Protein AF-A0A401I5W8-F1 (afdb_monomer_lite)

Structure (mmCIF, N/CA/C/O backbone):
data_AF-A0A401I5W8-F1
#
_entry.id   AF-A0A401I5W8-F1
#
loop_
_atom_site.group_PDB
_atom_site.id
_atom_site.type_symbol
_atom_site.label_atom_id
_atom_site.label_alt_id
_atom_site.label_comp_id
_atom_site.label_asym_id
_atom_site.label_entity_id
_atom_site.label_seq_id
_atom_site.pdbx_PDB_ins_code
_atom_site.Cartn_x
_atom_site.Cartn_y
_atom_site.Cartn_z
_atom_site.occupancy
_atom_site.B_iso_or_equiv
_atom_site.auth_seq_id
_atom_site.auth_comp_id
_atom_site.auth_asym_id
_atom_site.auth_atom_id
_atom_site.pdbx_PDB_model_num
ATOM 1 N N . MET A 1 1 ? 15.893 -6.038 -15.677 1.00 76.12 1 MET A N 1
ATOM 2 C CA . MET A 1 1 ? 15.848 -4.634 -15.224 1.00 76.12 1 MET A CA 1
ATOM 3 C C . MET A 1 1 ? 14.403 -4.174 -15.278 1.00 76.12 1 MET A C 1
ATOM 5 O O . MET A 1 1 ? 13.698 -4.627 -16.177 1.00 76.12 1 MET A O 1
ATOM 9 N N . ILE A 1 2 ? 13.950 -3.363 -14.322 1.00 85.69 2 ILE A N 1
ATOM 10 C CA . ILE A 1 2 ? 12.600 -2.786 -14.378 1.00 85.69 2 ILE A CA 1
ATOM 11 C C . ILE A 1 2 ? 12.597 -1.663 -15.413 1.00 85.69 2 ILE A C 1
ATOM 13 O O . ILE A 1 2 ? 13.481 -0.815 -15.406 1.00 85.69 2 ILE A O 1
ATOM 17 N N . ASP A 1 3 ? 11.595 -1.654 -16.286 1.00 91.38 3 ASP A N 1
ATOM 18 C CA . ASP A 1 3 ? 11.393 -0.581 -17.257 1.00 91.38 3 ASP A CA 1
ATOM 19 C C . ASP A 1 3 ? 10.408 0.455 -16.694 1.00 91.38 3 ASP A C 1
ATOM 21 O O . ASP A 1 3 ? 9.190 0.248 -16.693 1.00 91.38 3 ASP A O 1
ATOM 25 N N . LEU A 1 4 ? 10.946 1.577 -16.205 1.00 93.38 4 LEU A N 1
ATOM 26 C CA . LEU A 1 4 ? 10.156 2.676 -15.643 1.00 93.38 4 LEU A CA 1
ATOM 27 C C . LEU A 1 4 ? 9.236 3.339 -16.674 1.00 93.38 4 LEU A C 1
ATOM 29 O O . LEU A 1 4 ? 8.137 3.758 -16.316 1.00 93.38 4 LEU A O 1
ATOM 33 N N . ASN A 1 5 ? 9.630 3.396 -17.951 1.00 95.38 5 ASN A N 1
ATOM 34 C CA . ASN A 1 5 ? 8.755 3.935 -18.992 1.00 95.38 5 ASN A CA 1
ATOM 35 C C . ASN A 1 5 ? 7.534 3.035 -19.160 1.00 95.38 5 ASN A C 1
ATOM 37 O O . ASN A 1 5 ? 6.407 3.526 -19.228 1.00 95.38 5 ASN A O 1
ATOM 41 N N . LYS A 1 6 ? 7.741 1.714 -19.169 1.00 95.50 6 LYS A N 1
ATOM 42 C CA . LYS A 1 6 ? 6.649 0.739 -19.266 1.00 95.50 6 LYS A CA 1
ATOM 43 C C . LYS A 1 6 ? 5.708 0.808 -18.060 1.00 95.50 6 LYS A C 1
ATOM 45 O O . LYS A 1 6 ? 4.491 0.756 -18.242 1.00 95.50 6 LYS A O 1
ATOM 50 N N . LEU A 1 7 ? 6.250 0.950 -16.847 1.00 96.62 7 LEU A N 1
ATOM 51 C CA . LEU A 1 7 ? 5.442 1.158 -15.640 1.00 96.62 7 LEU A CA 1
ATOM 52 C C . LEU A 1 7 ? 4.645 2.463 -15.709 1.00 96.62 7 LEU A C 1
ATOM 54 O O . LEU A 1 7 ? 3.448 2.458 -15.437 1.00 96.62 7 LEU A O 1
ATOM 58 N N . TYR A 1 8 ? 5.270 3.561 -16.134 1.00 97.12 8 TYR A N 1
ATOM 59 C CA . TYR A 1 8 ? 4.598 4.852 -16.253 1.00 97.12 8 TYR A CA 1
ATOM 60 C C . TYR A 1 8 ? 3.464 4.830 -17.285 1.00 97.12 8 TYR A C 1
ATOM 62 O O . TYR A 1 8 ? 2.375 5.330 -17.011 1.00 97.12 8 TYR A O 1
ATOM 70 N N . GLN A 1 9 ? 3.657 4.178 -18.437 1.00 97.56 9 GLN A N 1
ATOM 71 C CA . GLN A 1 9 ? 2.565 3.994 -19.400 1.00 97.56 9 GLN A CA 1
ATOM 72 C C . GLN A 1 9 ? 1.401 3.208 -18.784 1.00 97.56 9 GLN A C 1
ATOM 74 O O . GLN A 1 9 ? 0.250 3.622 -18.908 1.00 97.56 9 GLN A O 1
ATOM 79 N N . LYS A 1 10 ? 1.682 2.130 -18.037 1.00 97.62 10 LYS A N 1
ATOM 80 C CA . LYS A 1 10 ? 0.627 1.383 -17.336 1.00 97.62 10 LYS A CA 1
ATOM 81 C C . LYS A 1 10 ? -0.084 2.191 -16.261 1.00 97.62 10 LYS A C 1
ATOM 83 O O . LYS A 1 10 ? -1.296 2.060 -16.127 1.00 97.62 10 LYS A O 1
ATOM 88 N N . TYR A 1 11 ? 0.639 3.029 -15.527 1.00 97.06 11 TYR A N 1
ATOM 89 C CA . TYR A 1 11 ? 0.051 3.950 -14.559 1.00 97.06 11 TYR A CA 1
ATOM 90 C C . TYR A 1 11 ? -0.993 4.867 -15.218 1.00 97.06 11 TYR A C 1
ATOM 92 O O . TYR A 1 11 ? -2.119 4.966 -14.730 1.00 97.06 11 TYR A O 1
ATOM 100 N N . LEU A 1 12 ? -0.657 5.457 -16.371 1.00 96.06 12 LEU A N 1
ATOM 101 C CA . LEU A 1 12 ? -1.573 6.309 -17.137 1.00 96.06 12 LEU A CA 1
ATOM 102 C C . LEU A 1 12 ? -2.772 5.524 -17.707 1.00 96.06 12 LEU A C 1
ATOM 104 O O . LEU A 1 12 ? -3.895 6.030 -17.717 1.00 96.06 12 LEU A O 1
ATOM 108 N N . GLU A 1 13 ? -2.553 4.289 -18.169 1.00 97.00 13 GLU A N 1
ATOM 109 C CA . GLU A 1 13 ? -3.597 3.426 -18.742 1.00 97.00 13 GLU A CA 1
ATOM 110 C C . GLU A 1 13 ? -4.602 2.914 -17.700 1.00 97.00 13 GLU A C 1
ATOM 112 O O . GLU A 1 13 ? -5.809 2.912 -17.957 1.00 97.00 13 GLU A O 1
ATOM 117 N N . ASN A 1 14 ? -4.115 2.474 -16.536 1.00 94.56 14 ASN A N 1
ATOM 118 C CA . ASN A 1 14 ? -4.915 1.754 -15.542 1.00 94.56 14 ASN A CA 1
ATOM 119 C C . ASN A 1 14 ? -5.912 2.652 -14.795 1.00 94.56 14 ASN A C 1
ATOM 121 O O . ASN A 1 14 ? -6.814 2.124 -14.149 1.00 94.56 14 ASN A O 1
ATOM 125 N N . LYS A 1 15 ? -5.775 3.987 -14.884 1.00 93.12 15 LYS A N 1
ATOM 126 C CA . LYS A 1 15 ? -6.638 4.968 -14.191 1.00 93.12 15 LYS A CA 1
ATOM 127 C C . LYS A 1 15 ? -6.826 4.627 -12.710 1.00 93.12 15 LYS A C 1
ATOM 129 O O . LYS A 1 15 ? -7.943 4.624 -12.193 1.00 93.12 15 LYS A O 1
ATOM 134 N N . ILE A 1 16 ? -5.718 4.291 -12.058 1.00 95.94 16 ILE A N 1
ATOM 135 C CA . ILE A 1 16 ? -5.684 3.925 -10.643 1.00 95.94 16 ILE A CA 1
ATOM 136 C C . ILE A 1 16 ? -6.203 5.128 -9.833 1.00 95.94 16 ILE A C 1
ATOM 138 O O . ILE A 1 16 ? -5.749 6.247 -10.096 1.00 95.94 16 ILE A O 1
ATOM 142 N N . PRO A 1 17 ? -7.153 4.943 -8.893 1.00 97.38 17 PRO A N 1
ATOM 143 C CA . PRO A 1 17 ? -7.618 6.028 -8.035 1.00 97.38 17 PRO A CA 1
ATOM 144 C C . PRO A 1 17 ? -6.453 6.722 -7.323 1.00 97.38 17 PRO A C 1
ATOM 146 O O . PRO A 1 17 ? -5.496 6.073 -6.906 1.00 97.38 17 PRO A O 1
ATOM 149 N N . ASN A 1 18 ? -6.512 8.048 -7.213 1.00 96.56 18 ASN A N 1
ATOM 150 C CA . ASN A 1 18 ? -5.429 8.840 -6.642 1.00 96.56 18 ASN A CA 1
ATOM 151 C C . ASN A 1 18 ? -5.958 10.150 -6.027 1.00 96.56 18 ASN A C 1
ATOM 153 O O . ASN A 1 18 ? -6.145 11.119 -6.772 1.00 96.56 18 ASN A O 1
ATOM 157 N N . PRO A 1 19 ? -6.173 10.214 -4.701 1.00 97.12 19 PRO A N 1
ATOM 158 C CA . PRO A 1 19 ? -6.144 9.103 -3.738 1.00 97.12 19 PRO A CA 1
ATOM 159 C C . PRO A 1 19 ? -7.346 8.152 -3.888 1.00 97.12 19 PRO A C 1
ATOM 161 O O . PRO A 1 19 ? -8.294 8.431 -4.625 1.00 97.12 19 PRO A O 1
ATOM 164 N N . PHE A 1 20 ? -7.317 7.028 -3.171 1.00 98.56 20 PHE A N 1
ATOM 165 C CA . PHE A 1 20 ? -8.470 6.132 -3.043 1.00 98.56 20 PHE A CA 1
ATOM 166 C C . PHE A 1 20 ? -9.476 6.708 -2.039 1.00 98.56 20 PHE A C 1
ATOM 168 O O . PHE A 1 20 ? -9.092 7.193 -0.973 1.00 98.56 20 PHE A O 1
ATOM 175 N N . THR A 1 21 ? -10.774 6.603 -2.332 1.00 98.62 21 THR A N 1
ATOM 176 C CA . THR A 1 21 ? -11.816 6.900 -1.334 1.00 98.62 21 THR A CA 1
ATOM 177 C C . THR A 1 21 ? -11.914 5.777 -0.300 1.00 98.62 21 THR A C 1
ATOM 179 O O . THR A 1 21 ? -11.528 4.635 -0.557 1.00 98.62 21 THR A O 1
ATOM 182 N N . LEU A 1 22 ? -12.518 6.049 0.860 1.00 98.50 22 LEU A N 1
ATOM 183 C CA . LEU A 1 22 ? -12.810 5.015 1.863 1.00 98.50 22 LEU A CA 1
ATOM 184 C C . LEU A 1 22 ? -13.643 3.858 1.285 1.00 98.50 22 LEU A C 1
ATOM 186 O O . LEU A 1 22 ? -13.463 2.708 1.689 1.00 98.50 22 LEU A O 1
ATOM 190 N N . GLN A 1 23 ? -14.530 4.147 0.326 1.00 98.25 23 GLN A N 1
ATOM 191 C CA . GLN A 1 23 ? -15.322 3.131 -0.361 1.00 98.25 23 GLN A CA 1
ATOM 192 C C . GLN A 1 23 ? -14.460 2.271 -1.295 1.00 98.25 23 GLN A C 1
ATOM 194 O O . GLN A 1 23 ? -14.640 1.051 -1.319 1.00 98.25 23 GLN A O 1
ATOM 199 N N . ASP A 1 24 ? -13.511 2.874 -2.017 1.00 98.50 24 ASP A N 1
ATOM 200 C CA . ASP A 1 24 ? -12.562 2.136 -2.859 1.00 98.50 24 ASP A CA 1
ATOM 201 C C . ASP A 1 24 ? -11.697 1.204 -2.003 1.00 98.50 24 ASP A C 1
ATOM 203 O O . ASP A 1 24 ? -11.559 0.022 -2.322 1.00 98.50 24 ASP A O 1
ATOM 207 N N . ILE A 1 25 ? -11.187 1.703 -0.869 1.00 98.69 25 ILE A N 1
ATOM 208 C CA . ILE A 1 25 ? -10.388 0.917 0.082 1.00 98.69 25 ILE A CA 1
ATOM 209 C C . ILE A 1 25 ? -11.216 -0.241 0.645 1.00 98.69 25 ILE A C 1
ATOM 211 O O . ILE A 1 25 ? -10.764 -1.386 0.635 1.00 98.69 25 ILE A O 1
ATOM 215 N N . GLN A 1 26 ? -12.451 0.017 1.092 1.00 98.38 26 GLN A N 1
ATOM 216 C CA . GLN A 1 26 ? -13.346 -1.035 1.576 1.00 98.38 26 GLN A CA 1
ATOM 217 C C . GLN A 1 26 ? -13.545 -2.122 0.517 1.00 98.38 26 GLN A C 1
ATOM 219 O O . GLN A 1 26 ? -13.409 -3.311 0.810 1.00 98.38 26 GLN A O 1
ATOM 224 N N . HIS A 1 27 ? -13.878 -1.719 -0.710 1.00 98.38 27 HIS A N 1
ATOM 225 C CA . HIS A 1 27 ? -14.125 -2.643 -1.809 1.00 98.38 27 HIS A CA 1
ATOM 226 C C . HIS A 1 27 ? -12.888 -3.493 -2.108 1.00 98.38 27 HIS A C 1
ATOM 228 O O . HIS A 1 27 ? -12.990 -4.717 -2.205 1.00 98.38 27 HIS A O 1
ATOM 234 N N . TYR A 1 28 ? -11.720 -2.856 -2.173 1.00 98.38 28 TYR A N 1
ATOM 235 C CA . TYR A 1 28 ? -10.441 -3.513 -2.401 1.00 98.38 28 TYR A CA 1
ATOM 236 C C . TYR A 1 28 ? -10.114 -4.543 -1.314 1.00 98.38 28 TYR A C 1
ATOM 238 O O . TYR A 1 28 ? -9.883 -5.713 -1.622 1.00 98.38 28 TYR A O 1
ATOM 246 N N . LEU A 1 29 ? -10.151 -4.142 -0.038 1.00 98.50 29 LEU A N 1
ATOM 247 C CA . LEU A 1 29 ? -9.804 -5.010 1.091 1.00 98.50 29 LEU A CA 1
ATOM 248 C C . LEU A 1 29 ? -10.762 -6.205 1.218 1.00 98.50 29 LEU A C 1
ATOM 250 O O . LEU A 1 29 ? -10.326 -7.331 1.469 1.00 98.50 29 LEU A O 1
ATOM 254 N N . VAL A 1 30 ? -12.065 -5.983 1.021 1.00 98.31 30 VAL A N 1
ATOM 255 C CA . VAL A 1 30 ? -13.080 -7.045 1.093 1.00 98.31 30 VAL A CA 1
ATOM 256 C C . VAL A 1 30 ? -12.940 -8.017 -0.077 1.00 98.31 30 VAL A C 1
ATOM 258 O O . VAL A 1 30 ? -12.983 -9.225 0.137 1.00 98.31 30 VAL A O 1
ATOM 261 N N . LEU A 1 31 ? -12.760 -7.530 -1.308 1.00 97.88 31 LEU A N 1
ATOM 262 C CA . LEU A 1 31 ? -12.657 -8.415 -2.470 1.00 97.88 31 LEU A CA 1
ATOM 263 C C . LEU A 1 31 ? -11.331 -9.171 -2.521 1.00 97.88 31 LEU A C 1
ATOM 265 O O . LEU A 1 31 ? -11.332 -10.381 -2.739 1.00 97.88 31 LEU A O 1
ATOM 269 N N . LYS A 1 32 ? -10.207 -8.472 -2.334 1.00 97.50 32 LYS A N 1
ATOM 270 C CA . LYS A 1 32 ? -8.870 -9.061 -2.480 1.00 97.50 32 LYS A CA 1
ATOM 271 C C . LYS A 1 32 ? -8.507 -9.933 -1.284 1.00 97.50 32 LYS A C 1
ATOM 273 O O . LYS A 1 32 ? -7.999 -11.036 -1.463 1.00 97.50 32 LYS A O 1
ATOM 278 N N . TYR A 1 33 ? -8.801 -9.463 -0.072 1.00 97.38 33 TYR A N 1
ATOM 279 C CA . TYR A 1 33 ? -8.335 -10.104 1.159 1.00 97.38 33 TYR A CA 1
ATOM 280 C C . TYR A 1 33 ? -9.442 -10.685 2.029 1.00 97.38 33 TYR A C 1
ATOM 282 O O . TYR A 1 33 ? -9.168 -11.106 3.155 1.00 97.38 33 TYR A O 1
ATOM 290 N N . LYS A 1 34 ? -10.691 -10.702 1.542 1.00 97.62 34 LYS A N 1
ATOM 291 C CA . LYS A 1 34 ? -11.850 -11.196 2.305 1.00 97.62 34 LYS A CA 1
ATOM 292 C C . LYS A 1 34 ? -11.916 -10.550 3.698 1.00 97.62 34 LYS A C 1
ATOM 294 O O . LYS A 1 34 ? -12.302 -11.192 4.675 1.00 97.62 34 LYS A O 1
ATOM 299 N N . ALA A 1 35 ? -11.480 -9.292 3.797 1.00 97.81 35 ALA A N 1
ATOM 300 C CA . ALA A 1 35 ? -11.417 -8.577 5.059 1.00 97.81 35 ALA A CA 1
ATOM 301 C C . ALA A 1 35 ? -12.829 -8.394 5.619 1.00 97.81 35 ALA A C 1
ATOM 303 O O . ALA A 1 35 ? -13.760 -8.053 4.887 1.00 97.81 35 ALA A O 1
ATOM 304 N N . GLN A 1 36 ? -12.995 -8.583 6.924 1.00 97.88 36 GLN A N 1
ATOM 305 C CA . GLN A 1 36 ? -14.260 -8.293 7.583 1.00 97.88 36 GLN A CA 1
ATOM 306 C C . GLN A 1 36 ? -14.206 -6.886 8.170 1.00 97.88 36 GLN A C 1
ATOM 308 O O . GLN A 1 36 ? -13.384 -6.601 9.040 1.00 97.88 36 GLN A O 1
ATOM 313 N N . GLN A 1 37 ? -15.115 -6.022 7.723 1.00 97.88 37 GLN A N 1
ATOM 314 C CA . GLN A 1 37 ? -15.330 -4.719 8.341 1.00 97.88 37 GLN A CA 1
ATOM 315 C C . GLN A 1 37 ? -15.960 -4.900 9.729 1.00 97.88 37 GLN A C 1
ATOM 317 O O . GLN A 1 37 ? -16.930 -5.645 9.895 1.00 97.88 37 GLN A O 1
ATOM 322 N N . VAL A 1 38 ? -15.414 -4.220 10.733 1.00 97.00 38 VAL A N 1
ATOM 323 C CA . VAL A 1 38 ? -15.861 -4.287 12.129 1.00 97.00 38 VAL A CA 1
ATOM 324 C C . VAL A 1 38 ? -15.998 -2.889 12.729 1.00 97.00 38 VAL A C 1
ATOM 326 O O . VAL A 1 38 ? -15.545 -1.891 12.172 1.00 97.00 38 VAL A O 1
ATOM 329 N N . ASN A 1 39 ? -16.652 -2.807 13.888 1.00 94.75 39 ASN A N 1
ATOM 330 C CA . ASN A 1 39 ? -16.761 -1.553 14.624 1.00 94.75 39 ASN A CA 1
ATOM 331 C C . ASN A 1 39 ? -15.400 -1.169 15.230 1.00 94.75 39 ASN A C 1
ATOM 333 O O . ASN A 1 39 ? -14.774 -1.994 15.900 1.00 94.75 39 ASN A O 1
ATOM 337 N N . VAL A 1 40 ? -14.986 0.091 15.057 1.00 95.69 40 VAL A N 1
ATOM 338 C CA . VAL A 1 40 ? -13.717 0.613 15.596 1.00 95.69 40 VAL A CA 1
ATOM 339 C C . VAL A 1 40 ? -13.599 0.435 17.110 1.00 95.69 40 VAL A C 1
ATOM 341 O O . VAL A 1 40 ? -12.506 0.205 17.610 1.00 95.69 40 VAL A O 1
ATOM 344 N N . GLY A 1 41 ? -14.715 0.437 17.846 1.00 94.25 41 GLY A N 1
ATOM 345 C CA . GLY A 1 41 ? -14.759 0.245 19.295 1.00 94.25 41 GLY A CA 1
ATOM 346 C C . GLY A 1 41 ? -14.189 -1.091 19.785 1.00 94.25 41 GLY A C 1
ATOM 347 O O . GLY A 1 41 ? -13.835 -1.185 20.955 1.00 94.25 41 GLY A O 1
ATOM 348 N N . GLN A 1 42 ? -14.023 -2.097 18.915 1.00 94.62 42 GLN A N 1
ATOM 349 C CA . GLN A 1 42 ? -13.275 -3.318 19.257 1.00 94.62 42 GLN A CA 1
ATOM 350 C C . GLN A 1 42 ? -11.790 -3.042 19.551 1.00 94.62 42 GLN A C 1
ATOM 352 O O . GLN A 1 42 ? -11.146 -3.821 20.249 1.00 94.62 42 GLN A O 1
ATOM 357 N N . PHE A 1 43 ? -11.266 -1.915 19.068 1.00 94.62 43 PHE A N 1
ATOM 358 C CA . PHE A 1 43 ? -9.884 -1.469 19.231 1.00 94.62 43 PHE A CA 1
ATOM 359 C C . PHE A 1 43 ? -9.769 -0.284 20.196 1.00 94.62 43 PHE A C 1
ATOM 361 O O . PHE A 1 43 ? -8.838 0.509 20.100 1.00 94.62 43 PHE A O 1
ATOM 368 N N . SER A 1 44 ? -10.698 -0.148 21.150 1.00 92.25 44 SER A N 1
ATOM 369 C CA . SER A 1 44 ? -10.718 0.975 22.099 1.00 92.25 44 SER A CA 1
ATOM 370 C C . SER A 1 44 ? -9.451 1.097 22.951 1.00 92.25 44 SER A C 1
ATOM 372 O O . SER A 1 44 ? -9.198 2.160 23.510 1.00 92.25 44 SER A O 1
ATOM 374 N N . SER A 1 45 ? -8.630 0.046 23.049 1.00 90.62 45 SER A N 1
ATOM 375 C CA . SER A 1 45 ? -7.308 0.118 23.681 1.00 90.62 45 SER A CA 1
ATOM 376 C C . SER A 1 45 ? -6.380 1.142 23.013 1.00 90.62 45 SER A C 1
ATOM 378 O O . SER A 1 45 ? -5.546 1.724 23.703 1.00 90.62 45 SER A O 1
ATOM 380 N N . LEU A 1 46 ? -6.565 1.413 21.715 1.00 92.31 46 LEU A N 1
ATOM 381 C CA . LEU A 1 46 ? -5.809 2.412 20.954 1.00 92.31 46 LEU A CA 1
ATOM 382 C C . LEU A 1 46 ? -6.217 3.858 21.270 1.00 92.31 46 LEU A C 1
ATOM 384 O O . LEU A 1 46 ? -5.519 4.777 20.867 1.00 92.31 46 LEU A O 1
ATOM 388 N N . GLN A 1 47 ? -7.294 4.097 22.029 1.00 92.06 47 GLN A N 1
ATOM 389 C CA . GLN A 1 47 ? -7.696 5.457 22.430 1.00 92.06 47 GLN A CA 1
ATOM 390 C C . GLN A 1 47 ? -6.622 6.198 23.229 1.00 92.06 47 GLN A C 1
ATOM 392 O O . GLN A 1 47 ? -6.593 7.424 23.235 1.00 92.06 47 GLN A O 1
ATOM 397 N N . ASN A 1 48 ? -5.759 5.453 23.921 1.00 89.75 48 ASN A N 1
ATOM 398 C CA . ASN A 1 48 ? -4.671 6.019 24.712 1.00 89.75 48 ASN A CA 1
ATOM 399 C C . ASN A 1 48 ? -3.343 6.068 23.941 1.00 89.75 48 ASN A C 1
ATOM 401 O O . ASN A 1 48 ? -2.345 6.515 24.504 1.00 89.75 48 ASN A O 1
ATOM 405 N N . ASP A 1 49 ? -3.312 5.585 22.696 1.00 89.56 49 ASP A N 1
ATOM 406 C CA . ASP A 1 49 ? -2.138 5.675 21.837 1.00 89.56 49 ASP A CA 1
ATOM 407 C C . ASP A 1 49 ? -2.125 7.052 21.147 1.00 89.56 49 ASP A C 1
ATOM 409 O O . ASP A 1 49 ? -2.985 7.323 20.301 1.00 89.56 49 ASP A O 1
ATOM 413 N N . PRO A 1 50 ? -1.167 7.939 21.480 1.00 86.69 50 PRO A N 1
ATOM 414 C CA . PRO A 1 50 ? -1.111 9.281 20.906 1.00 86.69 50 PRO A CA 1
ATOM 415 C C . PRO A 1 50 ? -0.808 9.285 19.399 1.00 86.69 50 PRO A C 1
ATOM 417 O O . PRO A 1 50 ? -1.001 10.314 18.752 1.00 86.69 50 PRO A O 1
ATOM 420 N N . TYR A 1 51 ? -0.337 8.170 18.834 1.00 88.38 51 TYR A N 1
ATOM 421 C CA . TYR A 1 51 ? -0.024 8.040 17.412 1.00 88.38 51 TYR A CA 1
ATOM 422 C C . TYR A 1 51 ? -1.179 7.446 16.598 1.00 88.38 51 TYR A C 1
ATOM 424 O O . TYR A 1 51 ? -1.249 7.694 15.397 1.00 88.38 51 TYR A O 1
ATOM 432 N N . ALA A 1 52 ? -2.115 6.733 17.234 1.00 88.25 52 ALA A N 1
ATOM 433 C CA . ALA A 1 52 ? -3.252 6.111 16.547 1.00 88.25 52 ALA A CA 1
ATOM 434 C C . ALA A 1 52 ? -4.349 7.111 16.127 1.00 88.25 52 ALA A C 1
ATOM 436 O O . ALA A 1 52 ? -5.214 6.776 15.314 1.00 88.25 52 ALA A O 1
ATOM 437 N N . LYS A 1 53 ? -4.346 8.330 16.699 1.00 91.38 53 LYS A N 1
ATOM 438 C CA . LYS A 1 53 ? -5.343 9.394 16.443 1.00 91.38 53 LYS A CA 1
ATOM 439 C C . LYS A 1 53 ? -6.786 8.880 16.466 1.00 91.38 53 LYS A C 1
ATOM 441 O O . LYS A 1 53 ? -7.591 9.172 15.576 1.00 91.38 53 LYS A O 1
ATOM 446 N N . PHE A 1 54 ? -7.100 8.035 17.445 1.00 92.88 54 PHE A N 1
ATOM 447 C CA . PHE A 1 54 ? -8.309 7.212 17.450 1.00 92.88 54 PHE A CA 1
ATOM 448 C C . PHE A 1 54 ? -9.618 8.020 17.376 1.00 92.88 54 PHE A C 1
ATOM 450 O O . PHE A 1 54 ? -10.641 7.509 16.931 1.00 92.88 54 PHE A O 1
ATOM 457 N N . GLU A 1 55 ? -9.601 9.293 17.763 1.00 93.25 55 GLU A N 1
ATOM 458 C CA . GLU A 1 55 ? -10.714 10.234 17.621 1.00 93.25 55 GLU A CA 1
ATOM 459 C C . GLU A 1 55 ? -11.168 10.460 16.170 1.00 93.25 55 GLU A C 1
ATOM 461 O O . GLU A 1 55 ? -12.318 10.831 15.945 1.00 93.25 55 GLU A O 1
ATOM 466 N N . THR A 1 56 ? -10.292 10.208 15.194 1.00 96.12 56 THR A N 1
ATOM 467 C CA . THR A 1 56 ? -10.597 10.276 13.753 1.00 96.12 56 THR A CA 1
ATOM 468 C C . THR A 1 56 ? -10.825 8.896 13.128 1.00 96.12 56 THR A C 1
ATOM 470 O O . THR A 1 56 ? -10.979 8.797 11.912 1.00 96.12 56 THR A O 1
ATOM 473 N N . ALA A 1 57 ? -10.838 7.817 13.922 1.00 97.00 57 ALA A N 1
ATOM 474 C CA . ALA A 1 57 ? -11.057 6.464 13.419 1.00 97.00 57 ALA A CA 1
ATOM 475 C C . ALA A 1 57 ? -12.502 6.293 12.924 1.00 97.00 57 ALA A C 1
ATOM 477 O O . ALA A 1 57 ? -13.459 6.422 13.690 1.00 97.00 57 ALA A O 1
ATOM 478 N N . VAL A 1 58 ? -12.661 5.954 11.644 1.00 97.19 58 VAL A N 1
ATOM 479 C CA . VAL A 1 58 ? -13.975 5.844 10.983 1.00 97.19 58 VAL A CA 1
ATOM 480 C C . VAL A 1 58 ? -14.374 4.404 10.688 1.00 97.19 58 VAL A C 1
ATOM 482 O O . VAL A 1 58 ? -15.560 4.073 10.663 1.00 97.19 58 VAL A O 1
ATOM 485 N N . THR A 1 59 ? -13.405 3.514 10.477 1.00 96.69 59 THR A N 1
ATOM 486 C CA . THR A 1 59 ? -13.682 2.101 10.211 1.00 96.69 59 THR A CA 1
ATOM 487 C C . THR A 1 59 ? -12.496 1.214 10.574 1.00 96.69 59 THR A C 1
ATOM 489 O O . THR A 1 59 ? -11.376 1.698 10.734 1.00 96.69 59 THR A O 1
ATOM 492 N N . ALA A 1 60 ? -12.740 -0.085 10.731 1.00 98.00 60 ALA A N 1
ATOM 493 C CA . ALA A 1 60 ? -11.697 -1.060 10.997 1.00 98.00 60 ALA A CA 1
ATOM 494 C C . ALA A 1 60 ? -11.962 -2.378 10.266 1.00 98.00 60 ALA A C 1
ATOM 496 O O . ALA A 1 60 ? -13.110 -2.731 9.986 1.00 98.00 60 ALA A O 1
ATOM 497 N N . TYR A 1 61 ? -10.890 -3.115 9.998 1.00 98.19 61 TYR A N 1
ATOM 498 C CA . TYR A 1 61 ? -10.898 -4.377 9.276 1.00 98.19 61 TYR A CA 1
ATOM 499 C C . TYR A 1 61 ? -10.084 -5.430 10.014 1.00 98.19 61 TYR A C 1
ATOM 501 O O . TYR A 1 61 ? -9.005 -5.149 10.540 1.00 98.19 61 TYR A O 1
ATOM 509 N N . ILE A 1 62 ? -10.593 -6.658 10.007 1.00 97.06 62 ILE A N 1
ATOM 510 C CA . ILE A 1 62 ? -9.866 -7.841 10.465 1.00 97.06 62 ILE A CA 1
ATOM 511 C C . ILE A 1 62 ? -9.614 -8.777 9.284 1.00 97.06 62 ILE A C 1
ATOM 513 O O . ILE A 1 62 ? -10.510 -9.044 8.479 1.00 97.06 62 ILE A O 1
ATOM 517 N N . PHE A 1 63 ? -8.392 -9.293 9.197 1.00 96.38 63 PHE A N 1
ATOM 518 C CA . PHE A 1 63 ? -7.971 -10.235 8.162 1.00 96.38 63 PHE A CA 1
ATOM 519 C C . PHE A 1 63 ? -7.766 -11.602 8.807 1.00 96.38 63 PHE A C 1
ATOM 521 O O . PHE A 1 63 ? -6.912 -11.755 9.682 1.00 96.38 63 PHE A O 1
ATOM 528 N N . ARG A 1 64 ? -8.605 -12.577 8.450 1.00 93.75 64 ARG A N 1
ATOM 529 C CA . ARG A 1 64 ? -8.609 -13.913 9.078 1.00 93.75 64 ARG A CA 1
ATOM 530 C C . ARG A 1 64 ? -8.631 -15.072 8.086 1.00 93.75 64 ARG A C 1
ATOM 532 O O . ARG A 1 64 ? -8.368 -16.197 8.491 1.00 93.75 64 ARG A O 1
ATOM 539 N N . ASP A 1 65 ? -8.924 -14.814 6.814 1.00 94.81 65 ASP A N 1
ATOM 540 C CA . ASP A 1 65 ? -8.818 -15.832 5.770 1.00 94.81 65 ASP A CA 1
ATOM 541 C C . ASP A 1 65 ? -7.346 -16.208 5.555 1.00 94.81 65 ASP A C 1
ATOM 543 O O . ASP A 1 65 ? -6.502 -15.337 5.349 1.00 94.81 65 ASP A O 1
ATOM 547 N N . GLU A 1 66 ? -7.027 -17.500 5.639 1.00 92.19 66 GLU A N 1
ATOM 548 C CA . GLU A 1 66 ? -5.637 -17.970 5.657 1.00 92.19 66 GLU A CA 1
ATOM 549 C C . GLU A 1 66 ? -4.888 -17.657 4.358 1.00 92.19 66 GLU A C 1
ATOM 551 O O . GLU A 1 66 ? -3.720 -17.263 4.401 1.00 92.19 66 GLU A O 1
ATOM 556 N N . GLU A 1 67 ? -5.556 -17.788 3.209 1.00 93.06 67 GLU A N 1
ATOM 557 C CA . GLU A 1 67 ? -4.971 -17.470 1.905 1.00 93.06 67 GLU A CA 1
ATOM 558 C C . GLU A 1 67 ? -4.710 -15.969 1.787 1.00 93.06 67 GLU A C 1
ATOM 560 O O . GLU A 1 67 ? -3.618 -15.562 1.390 1.00 93.06 67 GLU A O 1
ATOM 565 N N . ALA A 1 68 ? -5.680 -15.140 2.180 1.00 93.62 68 ALA A N 1
ATOM 566 C CA . ALA A 1 68 ? -5.532 -13.690 2.179 1.00 93.62 68 ALA A CA 1
ATOM 567 C C . ALA A 1 68 ? -4.418 -13.215 3.120 1.00 93.62 68 ALA A C 1
ATOM 569 O O . ALA A 1 68 ? -3.604 -12.374 2.742 1.00 93.62 68 ALA A O 1
ATOM 570 N N . VAL A 1 69 ? -4.332 -13.781 4.327 1.00 93.19 69 VAL A N 1
ATOM 571 C CA . VAL A 1 69 ? -3.244 -13.48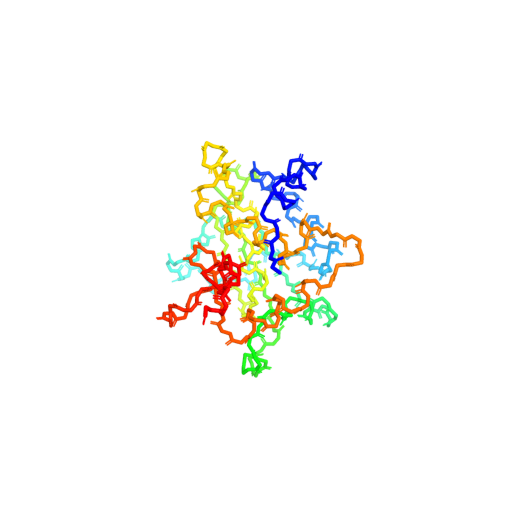2 5.266 1.00 93.19 69 VAL A CA 1
ATOM 572 C C . VAL A 1 69 ? -1.903 -13.926 4.683 1.00 93.19 69 VAL A C 1
ATOM 574 O O . VAL A 1 69 ? -0.935 -13.174 4.746 1.00 93.19 69 VAL A O 1
ATOM 577 N N . SER A 1 70 ? -1.828 -15.099 4.046 1.00 91.62 70 SER A N 1
ATOM 578 C CA . SER A 1 70 ? -0.606 -15.535 3.360 1.00 91.62 70 SER A CA 1
ATOM 579 C C . SER A 1 70 ? -0.197 -14.576 2.239 1.00 91.62 70 SER A C 1
ATOM 581 O O . SER A 1 70 ? 0.998 -14.359 2.043 1.00 91.62 70 SER A O 1
ATOM 583 N N . GLN A 1 71 ? -1.159 -13.999 1.514 1.00 93.56 71 GLN A N 1
ATOM 584 C CA . GLN A 1 71 ? -0.883 -12.981 0.500 1.00 93.56 71 GLN A CA 1
ATOM 585 C C . GLN A 1 71 ? -0.365 -11.686 1.128 1.00 93.56 71 GLN A C 1
ATOM 587 O O . GLN A 1 71 ? 0.656 -11.173 0.686 1.00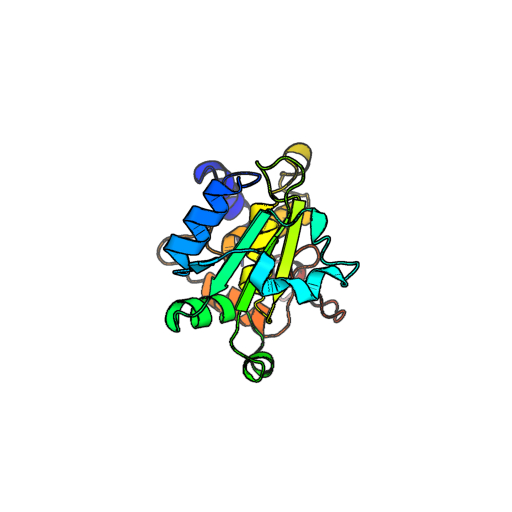 93.56 71 GLN A O 1
ATOM 592 N N . LEU A 1 72 ? -1.002 -11.184 2.187 1.00 93.88 72 LEU A N 1
ATOM 593 C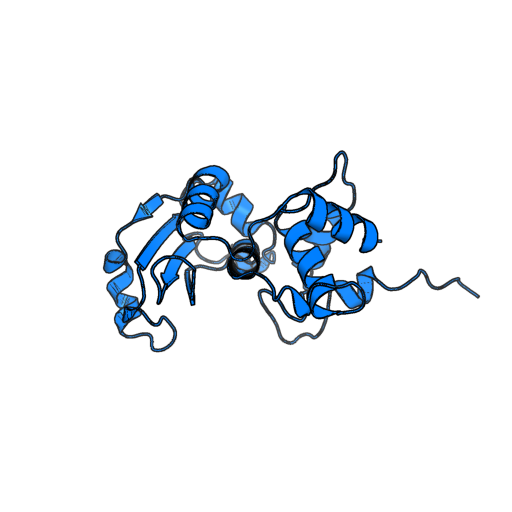 CA . LEU A 1 72 ? -0.539 -9.990 2.906 1.00 93.88 72 LEU A CA 1
ATOM 594 C C . LEU A 1 72 ? 0.901 -10.142 3.424 1.00 93.88 72 LEU A C 1
ATOM 596 O O . LEU A 1 72 ? 1.685 -9.201 3.389 1.00 93.88 72 LEU A O 1
ATOM 600 N N . MET A 1 73 ? 1.290 -11.356 3.805 1.00 91.88 73 MET A N 1
ATOM 601 C CA . MET A 1 73 ? 2.641 -11.659 4.284 1.00 91.88 73 MET A CA 1
ATOM 602 C C . MET A 1 73 ? 3.664 -11.908 3.163 1.00 91.88 73 MET A C 1
ATOM 604 O O . MET A 1 73 ? 4.813 -12.237 3.463 1.00 91.88 73 MET A O 1
ATOM 608 N N . MET A 1 74 ? 3.294 -11.793 1.880 1.00 92.12 74 MET A N 1
ATOM 609 C CA . MET A 1 74 ? 4.154 -12.228 0.767 1.00 92.12 74 MET A CA 1
ATOM 610 C C . MET A 1 74 ? 5.476 -11.455 0.662 1.00 92.12 74 MET A C 1
ATOM 612 O O . MET A 1 74 ? 6.443 -11.996 0.130 1.00 92.12 74 MET A O 1
ATOM 616 N N . LEU A 1 75 ? 5.513 -10.209 1.149 1.00 92.94 75 LEU A N 1
ATOM 617 C CA . LEU A 1 75 ? 6.700 -9.344 1.124 1.00 92.94 75 LEU A CA 1
ATOM 618 C C . LEU A 1 75 ? 7.495 -9.364 2.432 1.00 92.94 75 LEU A C 1
ATOM 620 O O . LEU A 1 75 ? 8.574 -8.781 2.496 1.00 92.94 75 LEU A O 1
ATOM 624 N N . ASN A 1 76 ? 6.983 -10.015 3.474 1.00 90.56 76 ASN A N 1
ATOM 625 C CA . ASN A 1 76 ? 7.646 -10.035 4.767 1.00 90.56 76 ASN A CA 1
ATOM 626 C C . ASN A 1 76 ? 8.958 -10.829 4.708 1.00 90.56 76 ASN A C 1
ATOM 628 O O . ASN A 1 76 ? 9.080 -11.830 3.990 1.00 90.56 76 ASN A O 1
ATOM 632 N N . HIS A 1 77 ? 9.926 -10.405 5.520 1.00 85.56 77 HIS A N 1
ATOM 633 C CA . HIS A 1 77 ? 11.141 -11.174 5.765 1.00 85.56 77 HIS A CA 1
ATOM 634 C C . HIS A 1 77 ? 10.808 -12.514 6.440 1.00 85.56 77 HIS A C 1
ATOM 636 O O . HIS A 1 77 ? 9.803 -12.658 7.144 1.00 85.56 77 HIS A O 1
ATOM 642 N N . ALA A 1 78 ? 11.660 -13.517 6.220 1.00 74.56 78 ALA A N 1
ATOM 643 C CA . ALA A 1 78 ? 11.403 -14.882 6.675 1.00 74.56 78 ALA A CA 1
ATOM 644 C C . ALA A 1 78 ? 11.318 -15.018 8.211 1.00 74.56 78 ALA A C 1
ATOM 646 O O . ALA A 1 78 ? 10.635 -15.907 8.718 1.00 74.56 78 ALA A O 1
ATOM 647 N N . ASP A 1 79 ? 11.992 -14.140 8.949 1.00 69.94 79 ASP A N 1
ATOM 648 C CA . ASP A 1 79 ? 12.014 -14.066 10.412 1.00 69.94 79 ASP A CA 1
ATOM 649 C C . ASP A 1 79 ? 10.739 -13.444 11.010 1.00 69.94 79 ASP A C 1
ATOM 651 O O . ASP A 1 79 ? 10.327 -13.815 12.112 1.00 69.94 79 ASP A O 1
ATOM 655 N N . VAL A 1 80 ? 10.042 -12.586 10.259 1.00 67.06 80 VAL A N 1
ATOM 656 C CA . VAL A 1 80 ? 8.761 -11.979 10.667 1.00 67.06 80 VAL A CA 1
ATOM 657 C C . VAL A 1 80 ? 7.625 -13.009 10.734 1.00 67.06 80 VAL A C 1
ATOM 659 O O . VAL A 1 80 ? 6.656 -12.818 11.470 1.00 67.06 80 VAL A O 1
ATOM 662 N N . HIS A 1 81 ? 7.745 -14.153 10.049 1.00 56.97 81 HIS A N 1
ATOM 663 C CA . HIS A 1 81 ? 6.753 -15.238 10.106 1.00 56.97 81 HIS A CA 1
ATOM 664 C C . HIS A 1 81 ? 6.562 -15.858 11.505 1.00 56.97 81 HIS A C 1
ATOM 666 O O . HIS A 1 81 ? 5.635 -16.649 11.691 1.00 56.97 81 HIS A O 1
ATOM 672 N N . LEU A 1 82 ? 7.412 -15.512 12.478 1.00 52.34 82 LEU A N 1
ATOM 673 C CA . LEU A 1 82 ? 7.298 -15.936 13.877 1.00 52.34 82 LEU A CA 1
ATOM 674 C C . LEU A 1 82 ? 6.332 -15.067 14.706 1.00 52.34 82 LEU A C 1
ATOM 676 O O . LEU A 1 82 ? 6.026 -15.420 15.846 1.00 52.34 82 LEU A O 1
ATOM 680 N N . ILE A 1 83 ? 5.849 -13.946 14.161 1.00 57.97 83 ILE A N 1
ATOM 681 C CA . ILE A 1 83 ? 4.914 -13.030 14.828 1.00 57.97 83 ILE A CA 1
ATOM 682 C C . ILE A 1 83 ? 3.463 -13.444 14.516 1.00 57.97 83 ILE A C 1
ATOM 684 O O . ILE A 1 83 ? 3.179 -14.038 13.475 1.00 57.97 83 ILE A O 1
ATOM 688 N N . SER A 1 84 ? 2.544 -13.164 15.451 1.00 59.66 84 SER A N 1
ATOM 689 C CA . SER A 1 84 ? 1.103 -13.432 15.326 1.00 59.66 84 SER A CA 1
ATOM 690 C C . SER A 1 84 ? 0.563 -13.056 13.939 1.00 59.66 84 SER A C 1
ATOM 692 O O . SER A 1 84 ? 0.772 -11.942 13.464 1.00 59.66 84 SER A O 1
ATOM 694 N N . ARG A 1 85 ? -0.179 -13.982 13.315 1.00 69.94 85 ARG A N 1
ATOM 695 C CA . ARG A 1 85 ? -0.853 -13.797 12.014 1.00 69.94 85 ARG A CA 1
ATOM 696 C C . ARG A 1 85 ? -2.114 -12.930 12.098 1.00 69.94 85 ARG A C 1
ATOM 698 O O . ARG A 1 85 ? -2.863 -12.824 11.129 1.00 69.94 85 ARG A O 1
ATOM 705 N N . GLU A 1 86 ? -2.385 -12.346 13.258 1.00 84.88 86 GLU A N 1
ATOM 706 C CA . GLU A 1 86 ? -3.517 -11.453 13.449 1.00 84.88 86 GLU A CA 1
ATOM 707 C C . GLU A 1 86 ? -3.199 -10.086 12.850 1.00 84.88 86 GLU A C 1
ATOM 709 O O . GLU A 1 86 ? -2.587 -9.234 13.491 1.00 84.88 86 GLU A O 1
ATOM 714 N N . ILE A 1 87 ? -3.626 -9.892 11.604 1.00 93.31 87 ILE A N 1
ATOM 715 C CA . ILE A 1 87 ? -3.549 -8.600 10.930 1.00 93.31 87 ILE A CA 1
ATOM 716 C C . ILE A 1 87 ? -4.884 -7.881 11.126 1.00 93.31 87 ILE A C 1
ATOM 718 O O . ILE A 1 87 ? -5.952 -8.447 10.856 1.00 93.31 87 ILE A O 1
ATOM 722 N N . ASN A 1 88 ? -4.825 -6.636 11.592 1.00 96.19 88 ASN A N 1
ATOM 723 C CA . ASN A 1 88 ? -5.966 -5.724 11.665 1.00 96.19 88 ASN A CA 1
ATOM 724 C C . ASN A 1 88 ? -5.571 -4.371 11.080 1.00 96.19 88 ASN A C 1
ATOM 726 O O . ASN A 1 88 ? -4.393 -4.030 11.031 1.00 96.19 88 ASN A O 1
ATOM 730 N N . LEU A 1 89 ? -6.560 -3.590 10.672 1.00 97.50 89 LEU A N 1
ATOM 731 C CA . LEU A 1 89 ? -6.356 -2.244 10.159 1.00 97.50 89 LEU A CA 1
ATOM 732 C C . LEU A 1 89 ? -7.437 -1.325 10.702 1.00 97.50 89 LEU A C 1
ATOM 734 O O . LEU A 1 89 ? -8.619 -1.610 10.532 1.00 97.50 89 LEU A O 1
ATOM 738 N N . ILE A 1 90 ? -7.039 -0.220 11.318 1.00 97.75 90 ILE A N 1
ATOM 739 C CA . ILE A 1 90 ? -7.933 0.871 11.695 1.00 97.75 90 ILE A CA 1
ATOM 740 C C . ILE A 1 90 ? -7.658 2.023 10.734 1.00 97.75 90 ILE A C 1
ATOM 742 O O . ILE A 1 90 ? -6.499 2.380 10.544 1.00 97.75 90 ILE A O 1
ATOM 746 N N . LEU A 1 91 ? -8.701 2.576 10.116 1.00 97.75 91 LEU A N 1
ATOM 747 C CA . LEU A 1 91 ? -8.589 3.713 9.205 1.00 97.75 91 LEU A CA 1
ATOM 748 C C . LEU A 1 91 ? -9.123 4.984 9.850 1.00 97.75 91 LEU A C 1
ATOM 750 O O . LEU A 1 91 ? -10.217 4.995 10.426 1.00 97.75 91 LEU A O 1
ATOM 754 N N . ASN A 1 92 ? -8.367 6.058 9.670 1.00 97.88 92 ASN A N 1
ATOM 755 C CA . ASN A 1 92 ? -8.701 7.404 10.088 1.00 97.88 92 ASN A CA 1
ATOM 756 C C . ASN A 1 92 ? -9.135 8.233 8.877 1.00 97.88 92 ASN A C 1
ATOM 758 O O . ASN A 1 92 ? -8.606 8.075 7.773 1.00 97.88 92 ASN A O 1
ATOM 762 N N . SER A 1 93 ? -10.093 9.130 9.085 1.00 97.81 93 SER A N 1
ATOM 763 C CA . SER A 1 93 ? -10.503 10.104 8.078 1.00 97.81 93 SER A CA 1
ATOM 764 C C . SER A 1 93 ? -10.983 11.381 8.751 1.00 97.81 93 SER A C 1
ATOM 766 O O . SER A 1 93 ? -11.798 11.343 9.671 1.00 97.81 93 SER A O 1
ATOM 768 N N . GLU A 1 94 ? -10.477 12.518 8.283 1.00 97.12 94 GLU A N 1
ATOM 769 C CA . GLU A 1 94 ? -10.898 13.838 8.766 1.00 97.12 94 GLU A CA 1
ATOM 770 C C . GLU A 1 94 ? -12.114 14.373 7.993 1.00 97.12 94 GLU A C 1
ATOM 772 O O . GLU A 1 94 ? -12.907 15.137 8.543 1.00 97.12 94 GLU A O 1
ATOM 777 N N . ASP A 1 95 ? -12.300 13.947 6.740 1.00 97.50 95 ASP A N 1
ATOM 778 C CA . ASP A 1 95 ? -13.357 14.423 5.839 1.00 97.50 95 ASP A CA 1
ATOM 779 C C . ASP A 1 95 ? -14.444 13.375 5.536 1.00 97.50 95 ASP A C 1
ATOM 781 O O . ASP A 1 95 ? -15.447 13.695 4.899 1.00 97.50 95 ASP A O 1
ATOM 785 N N . ASN A 1 96 ? -14.290 12.145 6.039 1.00 97.00 96 ASN A N 1
ATOM 786 C CA . ASN A 1 96 ? -15.131 10.974 5.754 1.00 97.00 96 ASN A CA 1
ATOM 787 C C . ASN A 1 96 ? -15.180 10.563 4.270 1.00 97.00 96 ASN A C 1
ATOM 789 O O . ASN A 1 96 ? -16.080 9.820 3.871 1.00 97.00 96 ASN A O 1
ATOM 793 N N . VAL A 1 97 ? -14.224 11.012 3.454 1.00 97.94 97 VAL A N 1
ATOM 794 C CA . VAL A 1 97 ? -14.111 10.660 2.031 1.00 97.94 97 VAL A CA 1
ATOM 795 C C . VAL A 1 97 ? -12.798 9.938 1.766 1.00 97.94 97 VAL A C 1
ATOM 797 O O . VAL A 1 97 ? -12.810 8.864 1.161 1.00 97.94 97 VAL A O 1
ATOM 800 N N . PHE A 1 98 ? -11.687 10.491 2.246 1.00 98.31 98 PHE A N 1
ATOM 801 C CA . PHE A 1 98 ? -10.342 9.975 2.020 1.00 98.31 98 PHE A CA 1
ATOM 802 C C . PHE A 1 98 ? -9.688 9.550 3.332 1.00 98.31 98 PHE A C 1
ATOM 804 O O . PHE A 1 98 ? -10.041 10.009 4.421 1.00 98.31 98 PHE A O 1
ATOM 811 N N . MET A 1 99 ? -8.724 8.641 3.233 1.00 97.69 99 MET A N 1
ATOM 812 C CA . MET A 1 99 ? -7.921 8.234 4.379 1.00 97.69 99 MET A CA 1
ATOM 813 C C . MET A 1 99 ? -6.968 9.371 4.775 1.00 97.69 99 MET A C 1
ATOM 815 O O . MET A 1 99 ? -6.224 9.869 3.937 1.00 97.69 99 MET A O 1
ATOM 819 N N . SER A 1 100 ? -6.967 9.759 6.052 1.00 96.69 100 SER A N 1
ATOM 820 C CA . SER A 1 100 ? -5.995 10.712 6.621 1.00 96.69 100 SER A CA 1
ATOM 821 C C . SER A 1 100 ? -4.931 10.033 7.489 1.00 96.69 100 SER A C 1
ATOM 823 O O . SER A 1 100 ? -3.951 10.659 7.895 1.00 96.69 100 SER A O 1
ATOM 825 N N . GLY A 1 101 ? -5.122 8.748 7.787 1.00 96.06 101 GLY A N 1
ATOM 826 C CA . GLY A 1 101 ? -4.190 7.926 8.539 1.00 96.06 101 GLY A CA 1
ATOM 827 C C . GLY A 1 101 ? -4.684 6.493 8.669 1.00 96.06 101 GLY A C 1
ATOM 828 O O . GLY A 1 101 ? -5.837 6.177 8.368 1.00 96.06 101 GLY A O 1
ATOM 829 N N . ALA A 1 102 ? -3.793 5.627 9.127 1.00 96.06 102 ALA A N 1
ATOM 830 C CA . ALA A 1 102 ? -4.091 4.234 9.373 1.00 96.06 102 ALA A CA 1
ATOM 831 C C . ALA A 1 102 ? -3.244 3.713 10.532 1.00 96.06 102 ALA A C 1
ATOM 833 O O . ALA A 1 102 ? -2.104 4.127 10.720 1.00 96.06 102 ALA A O 1
ATOM 834 N N . THR A 1 103 ? -3.806 2.780 11.294 1.00 95.31 103 THR A N 1
ATOM 835 C CA . THR A 1 103 ? -3.087 2.022 12.320 1.00 95.31 103 THR A CA 1
ATOM 836 C C . THR A 1 103 ? -3.199 0.535 11.993 1.00 95.31 103 THR A C 1
ATOM 838 O O . THR A 1 103 ? -4.210 -0.096 12.331 1.00 95.31 103 THR A O 1
ATOM 841 N N . PRO A 1 104 ? -2.209 -0.043 11.299 1.00 93.31 104 PRO A N 1
ATOM 842 C CA . PRO A 1 104 ? -2.117 -1.484 11.150 1.00 93.31 104 PRO A CA 1
ATOM 843 C C . PRO A 1 104 ? -1.708 -2.132 12.481 1.00 93.31 104 PRO A C 1
ATOM 845 O O . PRO A 1 104 ? -0.894 -1.610 13.240 1.00 93.31 104 PRO A O 1
ATOM 848 N N . GLN A 1 105 ? -2.289 -3.291 12.777 1.00 91.12 105 GLN A N 1
ATOM 849 C CA . GLN A 1 105 ? -1.832 -4.190 13.835 1.00 91.12 105 GLN A CA 1
ATOM 850 C C . GLN A 1 105 ? -1.384 -5.505 13.209 1.00 91.12 105 GLN A C 1
ATOM 852 O O . GLN A 1 105 ? -2.007 -5.984 12.261 1.00 91.12 105 GLN A O 1
ATOM 857 N N . GLY A 1 106 ? -0.326 -6.094 13.762 1.00 88.44 106 GLY A N 1
ATOM 858 C CA . GLY A 1 106 ? 0.438 -7.129 13.070 1.00 88.44 106 GLY A CA 1
ATOM 859 C C . GLY A 1 106 ? 1.451 -6.501 12.108 1.00 88.44 106 GLY A C 1
ATOM 860 O O . GLY A 1 106 ? 1.533 -5.283 11.988 1.00 88.44 106 GLY A O 1
ATOM 861 N N . MET A 1 107 ? 2.260 -7.329 11.450 1.00 86.44 107 MET A N 1
ATOM 862 C CA . MET A 1 107 ? 3.295 -6.854 10.530 1.00 86.44 107 MET A CA 1
ATOM 863 C C . MET A 1 107 ? 3.005 -7.388 9.133 1.00 86.44 107 MET A C 1
ATOM 865 O O . MET A 1 107 ? 3.092 -8.591 8.915 1.00 86.44 107 MET A O 1
ATOM 869 N N . SER A 1 108 ? 2.667 -6.507 8.195 1.00 92.69 108 SER A N 1
ATOM 870 C CA . SER A 1 108 ? 2.421 -6.848 6.790 1.00 92.69 108 SER A CA 1
ATOM 871 C C . SER A 1 108 ? 3.026 -5.773 5.904 1.00 92.69 108 SER A C 1
ATOM 873 O O . SER A 1 108 ? 2.464 -4.690 5.764 1.00 92.69 108 SER A O 1
ATOM 875 N N . PHE A 1 109 ? 4.177 -6.061 5.299 1.00 93.94 109 PHE A N 1
ATOM 876 C CA . PHE A 1 109 ? 4.863 -5.071 4.465 1.00 93.94 109 PHE A CA 1
ATOM 877 C C . PHE A 1 109 ? 4.088 -4.769 3.187 1.00 93.94 109 PHE A C 1
ATOM 879 O O . PHE A 1 109 ? 4.155 -3.655 2.680 1.00 93.94 109 PHE A O 1
ATOM 886 N N . LEU A 1 110 ? 3.309 -5.735 2.687 1.00 95.94 110 LEU A N 1
ATOM 887 C CA . LEU A 1 110 ? 2.414 -5.479 1.568 1.00 95.94 110 LEU A CA 1
ATOM 888 C C . LEU A 1 110 ? 1.306 -4.500 1.952 1.00 95.94 110 LEU A C 1
ATOM 890 O O . LEU A 1 110 ? 1.030 -3.592 1.179 1.00 95.94 110 LEU A O 1
ATOM 894 N N . LEU A 1 111 ? 0.693 -4.671 3.130 1.00 96.56 111 LEU A N 1
ATOM 895 C CA . LEU A 1 111 ? -0.377 -3.777 3.565 1.00 96.56 111 LEU A CA 1
ATOM 896 C C . LEU A 1 111 ? 0.144 -2.352 3.750 1.00 96.56 111 LEU A C 1
ATOM 898 O O . LEU A 1 111 ? -0.505 -1.429 3.282 1.00 96.56 111 LEU A O 1
ATOM 902 N N . GLU A 1 112 ? 1.318 -2.177 4.363 1.00 95.31 112 GLU A N 1
ATOM 903 C CA . GLU A 1 112 ? 1.954 -0.857 4.508 1.00 95.31 112 GLU A CA 1
ATOM 904 C C . GLU A 1 112 ? 2.129 -0.163 3.149 1.00 95.31 112 GLU A C 1
ATOM 906 O O . GLU A 1 112 ? 1.712 0.978 2.970 1.00 95.31 112 GLU A O 1
ATOM 911 N N . LEU A 1 113 ? 2.649 -0.881 2.147 1.00 97.62 113 LEU A N 1
ATOM 912 C CA . LEU A 1 113 ? 2.787 -0.342 0.792 1.00 97.62 113 LEU A CA 1
ATOM 913 C C . LEU A 1 113 ? 1.439 -0.033 0.129 1.00 97.62 113 LEU A C 1
ATOM 915 O O . LEU A 1 113 ? 1.326 0.927 -0.627 1.00 97.62 113 LEU A O 1
ATOM 919 N N . GLU A 1 114 ? 0.405 -0.832 0.382 1.00 98.12 114 GLU A N 1
ATOM 920 C CA . GLU A 1 114 ? -0.937 -0.545 -0.125 1.00 98.12 114 GLU A CA 1
ATOM 921 C C . GLU A 1 114 ? -1.555 0.693 0.540 1.00 98.12 114 GLU A C 1
ATOM 923 O O . GLU A 1 114 ? -2.244 1.449 -0.140 1.00 98.12 114 GLU A O 1
ATOM 928 N N . LEU A 1 115 ? -1.266 0.962 1.819 1.00 97.88 115 LEU A N 1
ATOM 929 C CA . LEU A 1 115 ? -1.689 2.198 2.489 1.00 97.88 115 LEU A CA 1
ATOM 930 C C . LEU A 1 115 ? -1.045 3.440 1.853 1.00 97.88 115 LEU A C 1
ATOM 932 O O . LEU A 1 115 ? -1.725 4.458 1.682 1.00 97.88 115 LEU A O 1
ATOM 936 N N . ASP A 1 116 ? 0.218 3.352 1.427 1.00 97.56 116 ASP A N 1
ATOM 937 C CA . ASP A 1 116 ? 0.861 4.414 0.642 1.00 97.56 116 ASP A CA 1
ATOM 938 C C . ASP A 1 116 ? 0.142 4.634 -0.700 1.00 97.56 116 ASP A C 1
ATOM 940 O O . ASP A 1 116 ? -0.111 5.772 -1.095 1.00 97.56 116 ASP A O 1
ATOM 944 N N . VAL A 1 117 ? -0.261 3.556 -1.384 1.00 98.44 117 VAL A N 1
ATOM 945 C CA . VAL A 1 117 ? -1.046 3.649 -2.630 1.00 98.44 117 VAL A CA 1
ATOM 946 C C . VAL A 1 117 ? -2.410 4.289 -2.386 1.00 98.44 117 VAL A C 1
ATOM 948 O O . VAL A 1 117 ? -2.821 5.157 -3.155 1.00 98.44 117 VAL A O 1
ATOM 951 N N . PHE A 1 118 ? -3.111 3.904 -1.318 1.00 98.50 118 PHE A N 1
ATOM 952 C CA . PHE A 1 118 ? -4.429 4.457 -1.002 1.00 98.50 118 PHE A CA 1
ATOM 953 C C . PHE A 1 118 ? -4.371 5.950 -0.677 1.00 98.50 118 PHE A C 1
ATOM 955 O O . PHE A 1 118 ? -5.276 6.692 -1.063 1.00 98.50 118 PHE A O 1
ATOM 962 N N . SER A 1 119 ? -3.291 6.390 -0.025 1.00 97.19 119 SER A N 1
ATOM 963 C CA . SER A 1 119 ? -3.018 7.807 0.255 1.00 97.19 119 SER A CA 1
ATOM 964 C C . SER A 1 119 ? -2.767 8.624 -1.015 1.00 97.19 119 SER A C 1
ATOM 966 O O . SER A 1 119 ? -2.935 9.842 -1.008 1.00 97.19 119 SER A O 1
ATOM 968 N N . GLY A 1 120 ? -2.401 7.958 -2.111 1.00 96.69 120 GLY A N 1
ATOM 969 C CA . GLY A 1 120 ? -2.115 8.580 -3.392 1.00 96.69 120 GLY A CA 1
ATOM 970 C C . GLY A 1 120 ? -0.775 9.313 -3.437 1.00 96.69 120 GLY A 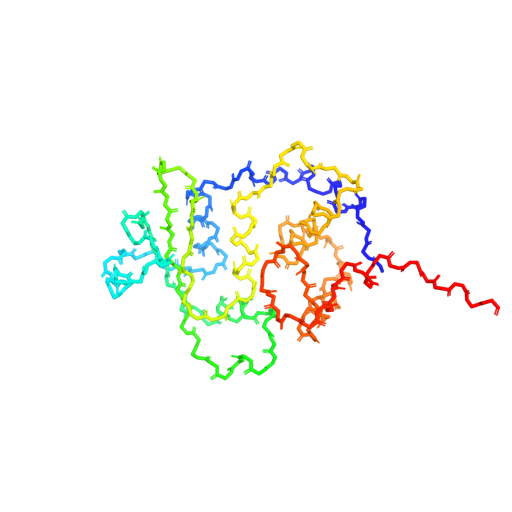C 1
ATOM 971 O O . GLY A 1 120 ? 0.046 9.280 -2.521 1.00 96.69 120 GLY A O 1
ATOM 972 N N . PHE A 1 121 ? -0.557 9.984 -4.558 1.00 96.81 121 PHE A N 1
ATOM 973 C CA . PHE A 1 121 ? 0.644 10.730 -4.885 1.00 96.81 121 PHE A CA 1
ATOM 974 C C . PHE A 1 121 ? 0.271 12.097 -5.463 1.00 96.81 121 PHE A C 1
ATOM 976 O O . PHE A 1 121 ? -0.745 12.234 -6.153 1.00 96.81 121 PHE A O 1
ATOM 983 N N . ASP A 1 122 ? 1.094 13.110 -5.197 1.00 96.56 122 ASP A N 1
ATOM 984 C CA . ASP A 1 122 ? 0.881 14.452 -5.735 1.00 96.56 122 ASP A CA 1
ATOM 985 C C . ASP A 1 122 ? 1.053 14.452 -7.264 1.00 96.56 122 ASP A C 1
ATOM 987 O O . ASP A 1 122 ? 2.092 14.057 -7.794 1.00 96.56 122 ASP A O 1
ATOM 991 N N . GLN A 1 123 ? 0.017 14.890 -7.980 1.00 93.56 123 GLN A N 1
ATOM 992 C CA . GLN A 1 123 ? -0.014 14.913 -9.444 1.00 93.56 123 GLN A CA 1
ATOM 993 C C . GLN A 1 123 ? 1.052 15.844 -10.036 1.00 93.56 123 GLN A C 1
ATOM 995 O O . GLN A 1 123 ? 1.559 15.562 -11.120 1.00 93.56 123 GLN A O 1
ATOM 1000 N N . GLU A 1 124 ? 1.422 16.924 -9.341 1.00 96.31 124 GLU A N 1
ATOM 1001 C CA . GLU A 1 124 ? 2.469 17.843 -9.811 1.00 96.31 124 GLU A CA 1
ATOM 1002 C C . GLU A 1 124 ? 3.868 17.213 -9.719 1.00 96.31 124 GLU A C 1
ATOM 1004 O O . GLU A 1 124 ? 4.770 17.560 -10.483 1.00 96.31 124 GLU A O 1
ATOM 1009 N N . GLU A 1 125 ? 4.037 16.232 -8.830 1.00 96.88 125 GLU A N 1
ATOM 1010 C CA . GLU A 1 125 ? 5.271 15.470 -8.649 1.00 96.88 125 GLU A CA 1
ATOM 1011 C C . GLU A 1 125 ? 5.329 14.199 -9.524 1.00 96.88 125 GLU A C 1
ATOM 1013 O O . GLU A 1 125 ? 6.373 13.541 -9.581 1.00 96.88 125 GLU A O 1
ATOM 1018 N N . ALA A 1 126 ? 4.236 13.840 -10.208 1.00 96.25 126 ALA A N 1
ATOM 1019 C CA . ALA A 1 126 ? 4.046 12.560 -10.894 1.00 96.25 126 ALA A CA 1
ATOM 1020 C C . ALA A 1 126 ? 4.677 12.498 -12.303 1.00 96.25 126 ALA A C 1
ATOM 1022 O O . ALA A 1 126 ? 3.994 12.273 -13.304 1.00 96.25 126 ALA A O 1
ATOM 1023 N N . TYR A 1 127 ? 5.995 12.698 -12.398 1.00 95.06 127 TYR A N 1
ATOM 1024 C CA . TYR A 1 127 ? 6.744 12.661 -13.661 1.00 95.06 127 TYR A CA 1
ATOM 1025 C C . TYR A 1 127 ? 8.052 11.856 -13.565 1.00 95.06 127 TYR A C 1
ATOM 1027 O O . TYR A 1 127 ? 8.706 11.804 -12.523 1.00 95.06 127 TYR A O 1
ATOM 1035 N N . LEU A 1 128 ? 8.462 11.234 -14.677 1.00 95.19 128 LEU A N 1
ATOM 1036 C CA . LEU A 1 128 ? 9.739 10.511 -14.767 1.00 95.19 128 LEU A CA 1
ATOM 1037 C C . LEU A 1 128 ? 10.931 11.460 -14.571 1.00 95.19 128 LEU A C 1
ATOM 1039 O O . LEU A 1 128 ? 10.946 12.569 -15.105 1.00 95.19 128 LEU A O 1
ATOM 1043 N N . GLY A 1 129 ? 11.934 11.024 -13.812 1.00 92.69 129 GLY A N 1
ATOM 1044 C CA . GLY A 1 129 ? 13.027 11.849 -13.291 1.00 92.69 129 GLY A CA 1
ATOM 1045 C C . GLY A 1 129 ? 12.806 12.324 -11.851 1.00 92.69 129 GLY A C 1
ATOM 1046 O O . GLY A 1 129 ? 13.773 12.690 -11.176 1.00 92.69 129 GLY A O 1
ATOM 1047 N N . ASN A 1 130 ? 11.571 12.281 -11.335 1.00 95.00 130 ASN A N 1
ATOM 1048 C CA . ASN A 1 130 ? 11.327 12.395 -9.901 1.00 95.00 130 ASN A CA 1
ATOM 1049 C C . ASN A 1 130 ? 11.499 11.023 -9.237 1.00 95.00 130 ASN A C 1
ATOM 1051 O O . ASN A 1 130 ? 10.616 10.171 -9.310 1.00 95.00 130 ASN A O 1
ATOM 1055 N N . LYS A 1 131 ? 12.614 10.833 -8.525 1.00 92.88 131 LYS A N 1
ATOM 1056 C CA . LYS A 1 131 ? 12.962 9.557 -7.875 1.00 92.88 131 LYS A CA 1
ATOM 1057 C C . LYS A 1 131 ? 11.881 9.026 -6.935 1.00 92.88 131 LYS A C 1
ATOM 1059 O O . LYS A 1 131 ? 11.689 7.819 -6.845 1.00 92.88 131 LYS A O 1
ATOM 1064 N N . ARG A 1 132 ? 11.174 9.918 -6.234 1.00 94.88 132 ARG A N 1
ATOM 1065 C CA . ARG A 1 132 ? 10.081 9.520 -5.341 1.00 94.88 132 ARG A CA 1
ATOM 1066 C C . ARG A 1 132 ? 8.916 8.948 -6.150 1.00 94.88 132 ARG A C 1
ATOM 1068 O O . ARG A 1 132 ? 8.366 7.921 -5.780 1.00 94.88 132 ARG A O 1
ATOM 1075 N N . PHE A 1 133 ? 8.574 9.566 -7.275 1.00 96.81 133 PHE A N 1
ATOM 1076 C CA . PHE A 1 133 ? 7.522 9.055 -8.150 1.00 96.81 133 PHE A CA 1
ATOM 1077 C C . PHE A 1 133 ? 7.929 7.765 -8.876 1.00 96.81 133 PHE A C 1
ATOM 1079 O O . PHE A 1 133 ? 7.136 6.836 -8.983 1.00 96.81 133 PHE A O 1
ATOM 1086 N N . GLU A 1 134 ? 9.175 7.660 -9.333 1.00 95.50 134 GLU A N 1
ATOM 1087 C CA . GLU A 1 134 ? 9.691 6.424 -9.937 1.00 95.50 134 GLU A CA 1
ATOM 1088 C C . GLU A 1 134 ? 9.623 5.250 -8.957 1.00 95.50 134 GLU A C 1
ATOM 1090 O O . GLU A 1 134 ? 9.234 4.144 -9.331 1.00 95.50 134 GLU A O 1
ATOM 1095 N N . GLU A 1 135 ? 9.924 5.497 -7.683 1.00 95.38 135 GLU A N 1
ATOM 1096 C CA . GLU A 1 135 ? 9.751 4.498 -6.636 1.00 95.38 135 GLU A CA 1
ATOM 1097 C C . GLU A 1 135 ? 8.270 4.186 -6.368 1.00 95.38 135 GLU A C 1
ATOM 1099 O O . GLU A 1 135 ? 7.919 3.021 -6.191 1.00 95.38 135 GLU A O 1
ATOM 1104 N N . PHE A 1 136 ? 7.375 5.175 -6.447 1.00 97.25 136 PHE A N 1
ATOM 1105 C CA . PHE A 1 136 ? 5.927 4.949 -6.369 1.00 97.25 136 PHE A CA 1
ATOM 1106 C C . PHE A 1 136 ? 5.415 4.035 -7.497 1.00 97.25 136 PHE A C 1
ATOM 1108 O O . PHE A 1 136 ? 4.583 3.160 -7.261 1.00 97.25 136 PHE A O 1
ATOM 1115 N N . LEU A 1 137 ? 5.959 4.143 -8.715 1.00 97.19 137 LEU A N 1
ATOM 1116 C CA . LEU A 1 137 ? 5.651 3.199 -9.799 1.00 97.19 137 LEU A CA 1
ATOM 1117 C C . LEU A 1 137 ? 6.068 1.762 -9.443 1.00 97.19 137 LEU A C 1
ATOM 1119 O O . LEU A 1 137 ? 5.353 0.811 -9.769 1.00 97.19 137 LEU A O 1
ATOM 1123 N N . VAL A 1 138 ? 7.195 1.594 -8.743 1.00 96.25 138 VAL A N 1
ATOM 1124 C CA . VAL A 1 138 ? 7.635 0.290 -8.222 1.00 96.25 138 VAL A CA 1
ATOM 1125 C C . VAL A 1 138 ? 6.704 -0.206 -7.109 1.00 96.25 138 VAL A C 1
ATOM 1127 O O . VAL A 1 138 ? 6.398 -1.397 -7.080 1.00 96.25 138 VAL A O 1
ATOM 1130 N N . VAL A 1 139 ? 6.184 0.676 -6.246 1.00 97.44 139 VAL A N 1
ATOM 1131 C CA . VAL A 1 139 ? 5.157 0.327 -5.241 1.00 97.44 139 VAL A CA 1
ATOM 1132 C C . VAL A 1 139 ? 3.893 -0.208 -5.912 1.00 97.44 139 VAL A C 1
ATOM 1134 O O . VAL A 1 139 ? 3.411 -1.288 -5.560 1.00 97.44 139 VAL A O 1
ATOM 1137 N N . LEU A 1 140 ? 3.368 0.503 -6.913 1.00 98.00 140 LEU A N 1
ATOM 1138 C CA . LEU A 1 140 ? 2.184 0.074 -7.667 1.00 98.00 140 LEU A CA 1
ATOM 1139 C C . LEU A 1 140 ? 2.395 -1.290 -8.330 1.00 98.00 140 LEU A C 1
ATOM 1141 O O . LEU A 1 140 ? 1.474 -2.102 -8.405 1.00 98.00 140 LEU A O 1
ATOM 1145 N N . TYR A 1 141 ? 3.617 -1.561 -8.780 1.00 96.94 141 TYR A N 1
ATOM 1146 C CA . TYR A 1 141 ? 3.988 -2.840 -9.361 1.00 96.94 141 TYR A CA 1
ATOM 1147 C C . TYR A 1 141 ? 4.087 -3.967 -8.319 1.00 96.94 141 TYR A C 1
ATOM 1149 O O . TYR A 1 141 ? 3.474 -5.021 -8.485 1.00 96.94 141 TYR A O 1
ATOM 1157 N N . LEU A 1 142 ? 4.779 -3.732 -7.198 1.00 96.19 142 LEU A N 1
ATOM 1158 C CA . LEU A 1 142 ? 4.909 -4.684 -6.085 1.00 96.19 142 LEU A CA 1
ATOM 1159 C C . LEU A 1 142 ? 3.549 -5.103 -5.512 1.00 96.19 142 LEU A C 1
ATOM 1161 O O . LEU A 1 142 ? 3.315 -6.290 -5.253 1.00 96.19 142 LEU A O 1
ATOM 1165 N N . THR A 1 143 ? 2.654 -4.127 -5.354 1.00 96.81 143 THR A N 1
ATOM 1166 C CA . THR A 1 143 ? 1.299 -4.304 -4.805 1.00 96.81 143 THR A CA 1
ATOM 1167 C C . THR A 1 143 ? 0.308 -4.909 -5.809 1.00 96.81 143 THR A C 1
ATOM 1169 O O . THR A 1 143 ? -0.759 -5.394 -5.419 1.00 96.81 143 THR A O 1
ATOM 1172 N N . GLY A 1 144 ? 0.674 -4.949 -7.095 1.00 96.31 144 GLY A N 1
ATOM 1173 C CA . GLY A 1 144 ? -0.135 -5.514 -8.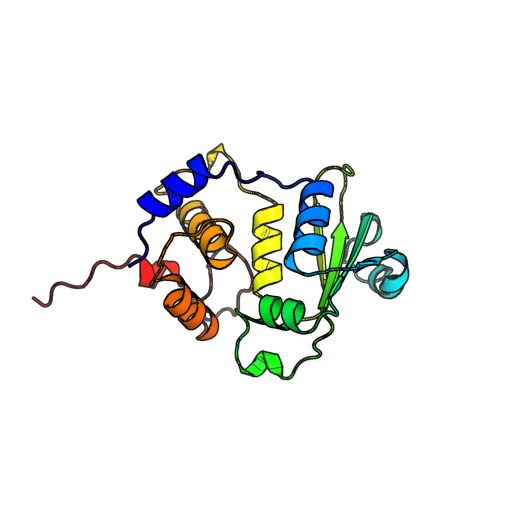177 1.00 96.31 144 GLY A CA 1
ATOM 1174 C C . GLY A 1 144 ? -1.187 -4.565 -8.760 1.00 96.31 144 GLY A C 1
ATOM 1175 O O . GLY A 1 144 ? -2.031 -5.012 -9.531 1.00 96.31 144 GLY A O 1
ATOM 1176 N N . HIS A 1 145 ? -1.142 -3.270 -8.434 1.00 97.31 145 HIS A N 1
ATOM 1177 C CA . HIS A 1 145 ? -1.951 -2.236 -9.098 1.00 97.31 145 HIS A CA 1
ATOM 1178 C C . HIS A 1 145 ? -1.489 -1.982 -10.543 1.00 97.31 145 HIS A C 1
ATOM 1180 O O . HIS A 1 145 ? -2.271 -1.567 -11.403 1.00 97.31 145 HIS A O 1
ATOM 1186 N N . ILE A 1 146 ? -0.217 -2.268 -10.822 1.00 97.44 146 ILE A N 1
ATOM 1187 C CA . ILE A 1 146 ? 0.322 -2.454 -12.166 1.00 97.44 146 ILE A CA 1
ATOM 1188 C C . ILE A 1 146 ? 0.741 -3.916 -12.296 1.00 97.44 146 ILE A C 1
ATOM 1190 O O . ILE A 1 146 ? 1.443 -4.447 -11.442 1.00 97.44 146 ILE A O 1
ATOM 1194 N N . ALA A 1 147 ? 0.320 -4.558 -13.380 1.00 95.19 147 ALA A N 1
ATOM 1195 C CA . ALA A 1 147 ? 0.688 -5.926 -13.710 1.00 95.19 147 ALA A CA 1
ATOM 1196 C C . ALA A 1 147 ? 0.872 -6.071 -15.224 1.00 95.19 147 ALA A C 1
ATOM 1198 O O . ALA A 1 147 ? 0.313 -5.301 -16.015 1.00 95.19 147 ALA A O 1
ATOM 1199 N N . PHE A 1 148 ? 1.653 -7.071 -15.619 1.00 94.62 148 PHE A N 1
ATOM 1200 C CA . PHE A 1 148 ? 1.888 -7.425 -17.013 1.00 94.62 148 PHE A CA 1
ATOM 1201 C C . PHE A 1 148 ? 1.572 -8.900 -17.246 1.00 94.62 148 PHE A C 1
ATOM 1203 O O . PHE A 1 148 ? 1.775 -9.738 -16.369 1.00 94.62 148 PHE A O 1
ATOM 1210 N N . ASP A 1 149 ? 1.120 -9.227 -18.453 1.00 91.81 149 ASP A N 1
ATOM 1211 C CA . ASP A 1 149 ? 0.954 -10.620 -18.854 1.00 91.81 149 ASP A CA 1
ATOM 1212 C C . ASP A 1 149 ? 2.322 -11.303 -18.989 1.00 91.81 149 ASP A C 1
ATOM 1214 O O . ASP A 1 149 ? 3.237 -10.755 -19.610 1.00 91.81 149 ASP A O 1
ATOM 1218 N N . ASN A 1 150 ? 2.439 -12.523 -18.449 1.00 90.19 150 ASN A N 1
ATOM 1219 C CA . ASN A 1 150 ? 3.664 -13.337 -18.457 1.00 90.19 150 ASN A CA 1
ATOM 1220 C C . ASN A 1 150 ? 4.887 -12.606 -17.886 1.00 90.19 150 ASN A C 1
ATOM 1222 O O . ASN A 1 150 ? 5.953 -12.601 -18.498 1.00 90.19 150 ASN A O 1
ATOM 1226 N N . ASP A 1 151 ? 4.718 -11.964 -16.735 1.00 91.19 151 ASP A N 1
ATOM 1227 C CA . ASP A 1 151 ? 5.736 -11.118 -16.129 1.00 91.19 151 ASP A CA 1
ATOM 1228 C C . ASP A 1 151 ? 6.843 -11.912 -15.409 1.00 91.19 151 ASP A C 1
ATOM 1230 O O . ASP A 1 151 ? 6.596 -12.473 -14.340 1.00 91.19 151 ASP A O 1
ATOM 1234 N N . PRO A 1 152 ? 8.082 -11.941 -15.936 1.00 90.94 152 PRO A N 1
ATOM 1235 C CA . PRO A 1 152 ? 9.168 -12.676 -15.303 1.00 90.94 152 PRO A CA 1
ATOM 1236 C C . PRO A 1 152 ? 9.869 -11.876 -14.193 1.00 90.94 152 PRO A C 1
ATOM 1238 O O . PRO A 1 152 ? 10.787 -12.403 -13.567 1.00 90.94 152 PRO A O 1
ATOM 1241 N N . LEU A 1 153 ? 9.523 -10.598 -13.988 1.00 91.94 153 LEU A N 1
ATOM 1242 C CA . LEU A 1 153 ? 10.275 -9.682 -13.124 1.00 91.94 153 LEU A CA 1
ATOM 1243 C C . LEU A 1 153 ? 9.675 -9.529 -11.726 1.00 91.94 153 LEU A C 1
ATOM 1245 O O . LEU A 1 153 ? 10.422 -9.222 -10.794 1.00 91.94 153 LEU A O 1
ATOM 1249 N N . ILE A 1 154 ? 8.372 -9.764 -11.561 1.00 93.00 154 ILE A N 1
ATOM 1250 C CA . ILE A 1 154 ? 7.691 -9.502 -10.289 1.00 93.00 154 ILE A CA 1
ATOM 1251 C C . ILE A 1 154 ? 8.197 -10.409 -9.163 1.00 93.00 154 ILE A C 1
ATOM 1253 O O . ILE A 1 154 ? 8.486 -9.925 -8.072 1.00 93.00 154 ILE A O 1
ATOM 1257 N N . ASP A 1 155 ? 8.383 -11.703 -9.417 1.00 93.00 155 ASP A N 1
ATOM 1258 C CA . ASP A 1 155 ? 8.830 -12.640 -8.382 1.00 93.00 155 ASP A CA 1
ATOM 1259 C C . ASP A 1 155 ? 10.286 -12.389 -7.947 1.00 93.00 155 ASP A C 1
ATOM 1261 O O . ASP A 1 155 ? 10.527 -12.289 -6.740 1.00 93.00 155 ASP A O 1
ATOM 1265 N N . PRO A 1 156 ? 11.260 -12.183 -8.862 1.00 92.06 156 PRO A N 1
ATOM 1266 C CA . PRO A 1 156 ? 12.600 -11.734 -8.480 1.00 92.06 156 PRO A CA 1
ATOM 1267 C C . PRO A 1 156 ? 12.606 -10.420 -7.691 1.00 92.06 156 PRO A C 1
ATOM 1269 O O . PRO A 1 156 ? 13.374 -10.277 -6.740 1.00 92.06 156 PRO A O 1
ATOM 1272 N N . LEU A 1 157 ? 11.750 -9.464 -8.064 1.00 92.12 157 LEU A N 1
ATOM 1273 C CA . LEU A 1 157 ? 11.635 -8.187 -7.365 1.00 92.12 157 LEU A CA 1
ATOM 1274 C C . LEU A 1 157 ? 11.134 -8.374 -5.928 1.00 92.12 157 LEU A C 1
ATOM 1276 O O . LEU A 1 157 ? 11.728 -7.843 -4.989 1.00 92.12 157 LEU A O 1
ATOM 1280 N N . ARG A 1 158 ? 10.072 -9.166 -5.749 1.00 93.00 158 ARG A N 1
ATOM 1281 C CA . ARG A 1 158 ? 9.544 -9.519 -4.426 1.00 93.00 158 ARG A CA 1
ATOM 1282 C C . ARG A 1 158 ? 10.589 -10.243 -3.588 1.00 93.00 158 ARG A C 1
ATOM 1284 O O . ARG A 1 158 ? 10.710 -9.958 -2.402 1.00 93.00 158 ARG A O 1
ATOM 1291 N N . GLN A 1 159 ? 11.370 -11.136 -4.195 1.00 91.50 159 GLN A N 1
ATOM 1292 C CA . GLN A 1 159 ? 12.446 -11.819 -3.486 1.00 91.50 159 GLN A CA 1
ATOM 1293 C C . GLN A 1 159 ? 13.522 -10.835 -3.009 1.00 91.50 159 GLN A C 1
ATOM 1295 O O . GLN A 1 159 ? 13.873 -10.876 -1.835 1.00 91.50 159 GLN A O 1
ATOM 1300 N N . LYS A 1 160 ? 13.961 -9.886 -3.850 1.00 90.69 160 LYS A N 1
ATOM 1301 C CA . LYS A 1 160 ? 14.881 -8.822 -3.408 1.00 90.69 160 LYS A CA 1
ATOM 1302 C C . LYS A 1 160 ? 14.307 -8.008 -2.244 1.00 90.69 160 LYS A C 1
ATOM 1304 O O . LYS A 1 160 ? 15.036 -7.733 -1.294 1.00 90.69 160 LYS A O 1
ATOM 1309 N N . PHE A 1 161 ? 13.016 -7.663 -2.286 1.00 91.38 161 PHE A N 1
ATOM 1310 C CA . PHE A 1 161 ? 12.359 -6.966 -1.174 1.00 91.38 161 PHE A CA 1
ATOM 1311 C C . PHE A 1 161 ? 12.478 -7.768 0.131 1.00 91.38 161 PHE A C 1
ATOM 1313 O O . PHE A 1 161 ? 12.927 -7.259 1.158 1.00 91.38 161 PHE A O 1
ATOM 1320 N N . LYS A 1 162 ? 12.169 -9.068 0.070 1.00 90.06 162 LYS A N 1
ATOM 1321 C CA . LYS A 1 162 ? 12.289 -9.991 1.208 1.00 90.06 162 LYS A CA 1
ATOM 1322 C C . LYS A 1 162 ? 13.724 -10.191 1.692 1.00 90.06 162 LYS A C 1
ATOM 1324 O O . LYS A 1 162 ? 13.903 -10.527 2.858 1.00 90.06 162 LYS A O 1
ATOM 1329 N N . ASP A 1 163 ? 14.723 -9.970 0.845 1.00 88.69 163 ASP A N 1
ATOM 1330 C CA . ASP A 1 163 ? 16.142 -10.052 1.206 1.00 88.69 163 ASP A CA 1
ATOM 1331 C C . ASP A 1 163 ? 16.663 -8.760 1.877 1.00 88.69 163 ASP A C 1
ATOM 1333 O O . ASP A 1 163 ? 17.854 -8.654 2.181 1.00 88.69 163 ASP A O 1
ATOM 1337 N N . GLY A 1 164 ? 15.786 -7.779 2.134 1.00 87.62 164 GLY A N 1
ATOM 1338 C CA . GLY A 1 164 ? 16.120 -6.545 2.856 1.00 87.62 164 GLY A CA 1
ATOM 1339 C C . GLY A 1 164 ? 16.449 -5.355 1.959 1.00 87.62 164 GLY A C 1
ATOM 1340 O O . GLY A 1 164 ? 16.971 -4.354 2.443 1.00 87.62 164 GLY A O 1
ATOM 1341 N N . TYR A 1 165 ? 16.175 -5.444 0.656 1.00 89.25 165 TYR A N 1
ATOM 1342 C CA . TYR A 1 165 ? 16.212 -4.274 -0.217 1.00 89.25 165 TYR A CA 1
ATOM 1343 C C . TYR A 1 165 ? 14.873 -3.549 -0.104 1.00 89.25 165 TYR A C 1
ATOM 1345 O O . TYR A 1 165 ? 13.860 -4.035 -0.597 1.00 89.25 165 TYR A O 1
ATOM 1353 N N . LEU A 1 166 ? 14.855 -2.397 0.556 1.00 89.81 166 LEU A N 1
ATOM 1354 C CA . LEU A 1 166 ? 13.624 -1.659 0.833 1.00 89.81 166 LEU A CA 1
ATOM 1355 C C . LEU A 1 166 ? 13.445 -0.495 -0.144 1.00 89.81 166 LEU A C 1
ATOM 1357 O O . LEU A 1 166 ? 14.265 -0.251 -1.033 1.00 89.81 166 LEU A O 1
ATOM 1361 N N . LEU A 1 167 ? 12.334 0.212 -0.000 1.00 92.00 167 LEU A N 1
ATOM 1362 C CA . LEU A 1 167 ? 12.049 1.440 -0.728 1.00 92.00 167 LEU A CA 1
ATOM 1363 C C . LEU A 1 167 ? 12.468 2.623 0.153 1.00 92.00 167 LEU A C 1
ATOM 1365 O O . LEU A 1 167 ? 12.367 2.575 1.378 1.00 92.00 167 LEU A O 1
ATOM 1369 N N . LYS A 1 168 ? 13.016 3.670 -0.455 1.00 92.06 168 LYS A N 1
ATOM 1370 C CA . LYS A 1 168 ? 13.557 4.824 0.266 1.00 92.06 168 LYS A CA 1
ATOM 1371 C C . LYS A 1 168 ? 12.481 5.744 0.840 1.00 92.06 168 LYS A C 1
ATOM 1373 O O . LYS A 1 168 ? 12.725 6.423 1.836 1.00 92.06 168 LYS A O 1
ATOM 1378 N N . TYR A 1 169 ? 11.328 5.814 0.192 1.00 92.19 169 TYR A N 1
ATOM 1379 C CA . TYR A 1 169 ? 10.270 6.782 0.465 1.00 92.19 169 TYR A CA 1
ATOM 1380 C C . TYR A 1 169 ? 8.958 6.140 0.919 1.00 92.19 169 TYR A C 1
ATOM 1382 O O . TYR A 1 169 ? 8.101 6.867 1.413 1.00 92.19 169 TYR A O 1
ATOM 1390 N N . PHE A 1 170 ? 8.803 4.824 0.756 1.00 94.31 170 PHE A N 1
ATOM 1391 C CA . PHE A 1 170 ? 7.544 4.111 0.982 1.00 94.31 170 PHE A CA 1
ATOM 1392 C C . PHE A 1 170 ? 7.730 2.851 1.819 1.00 94.31 170 PHE A C 1
ATOM 1394 O O . PHE A 1 170 ? 8.792 2.225 1.796 1.00 94.31 170 PHE A O 1
ATOM 1401 N N . GLY A 1 171 ? 6.663 2.459 2.507 1.00 89.88 171 GLY A N 1
ATOM 1402 C CA . GLY A 1 171 ? 6.606 1.281 3.354 1.00 89.88 171 GLY A CA 1
ATOM 1403 C C . GLY A 1 171 ? 7.579 1.327 4.528 1.00 89.88 171 GLY A C 1
ATOM 1404 O O . GLY A 1 171 ? 7.941 2.380 5.057 1.00 89.88 171 GLY A O 1
ATOM 1405 N N . VAL A 1 172 ? 7.991 0.137 4.959 1.00 83.81 172 VAL A N 1
ATOM 1406 C CA . VAL A 1 172 ? 8.882 -0.025 6.107 1.00 83.81 172 VAL A CA 1
ATOM 1407 C C . VAL A 1 172 ? 10.316 0.383 5.777 1.00 83.81 172 VAL A C 1
ATOM 1409 O O . VAL A 1 172 ? 10.822 0.119 4.688 1.00 83.81 172 VAL A O 1
ATOM 1412 N N . GLN A 1 173 ? 10.991 0.975 6.762 1.00 78.75 173 GLN A N 1
ATOM 1413 C CA . GLN A 1 173 ? 12.414 1.296 6.709 1.00 78.75 173 GLN A CA 1
ATOM 1414 C C . GLN A 1 173 ? 13.123 0.629 7.886 1.00 78.75 173 GLN A C 1
ATOM 1416 O O . GLN A 1 173 ? 12.665 0.718 9.024 1.00 78.75 173 GLN A O 1
ATOM 1421 N N . ASP A 1 174 ? 14.253 -0.023 7.622 1.00 72.00 174 ASP A N 1
ATOM 1422 C CA . ASP A 1 174 ? 15.049 -0.733 8.633 1.00 72.00 174 ASP A CA 1
ATOM 1423 C C . ASP A 1 174 ? 16.361 -0.005 8.992 1.00 72.00 174 ASP A C 1
ATOM 1425 O O . ASP A 1 174 ? 17.118 -0.457 9.849 1.00 72.00 174 ASP A O 1
ATOM 1429 N N . GLY A 1 175 ? 16.639 1.129 8.338 1.00 70.50 175 GLY A N 1
ATOM 1430 C CA . GLY A 1 175 ? 17.849 1.929 8.535 1.00 70.50 175 GLY A CA 1
ATOM 1431 C C . GLY A 1 175 ? 19.121 1.366 7.884 1.00 70.50 175 GLY A C 1
ATOM 1432 O O . GLY A 1 175 ? 20.172 2.002 7.981 1.00 70.50 175 GLY A O 1
ATOM 1433 N N . ASN A 1 176 ? 19.054 0.229 7.178 1.00 71.25 176 ASN A N 1
ATOM 1434 C CA . ASN A 1 176 ? 20.219 -0.420 6.562 1.00 71.25 176 ASN A CA 1
ATOM 1435 C C . ASN A 1 176 ? 20.653 0.217 5.228 1.00 71.25 176 ASN A C 1
ATOM 1437 O O . ASN A 1 176 ? 21.670 -0.185 4.661 1.00 71.25 176 ASN A O 1
ATOM 1441 N N . ASN A 1 177 ? 19.919 1.224 4.736 1.00 73.00 177 ASN A N 1
ATOM 1442 C CA . ASN A 1 177 ? 20.212 1.998 3.520 1.00 73.00 177 ASN A CA 1
ATOM 1443 C C . ASN A 1 177 ? 20.425 1.154 2.244 1.00 73.00 177 ASN A C 1
ATOM 1445 O O . ASN A 1 177 ? 21.136 1.582 1.334 1.00 73.00 177 ASN A O 1
ATOM 1449 N N . LYS A 1 178 ? 19.824 -0.039 2.160 1.00 83.06 178 LYS A N 1
ATOM 1450 C CA . LYS A 1 178 ? 19.810 -0.860 0.942 1.00 83.06 178 LYS A CA 1
ATOM 1451 C C . LYS A 1 178 ? 18.506 -0.629 0.198 1.0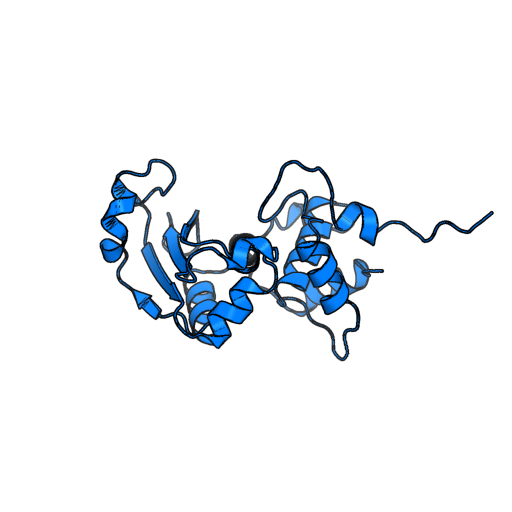0 83.06 178 LYS A C 1
ATOM 1453 O O . LYS A 1 178 ? 17.456 -1.081 0.648 1.00 83.06 178 LYS A O 1
ATOM 1458 N N . TYR A 1 179 ? 18.579 0.061 -0.935 1.00 86.06 179 TYR A N 1
ATOM 1459 C CA . TYR A 1 179 ? 17.392 0.473 -1.675 1.00 86.06 179 TYR A CA 1
ATOM 1460 C C . TYR A 1 179 ? 17.229 -0.310 -2.978 1.00 86.06 179 TYR A C 1
ATOM 1462 O O . TYR A 1 179 ? 18.178 -0.464 -3.747 1.00 86.06 179 TYR A O 1
ATOM 1470 N N . LEU A 1 180 ? 16.010 -0.789 -3.241 1.00 83.44 180 LEU A N 1
ATOM 1471 C CA . LEU A 1 180 ? 15.666 -1.536 -4.456 1.00 83.44 180 LEU A CA 1
ATOM 1472 C C . LEU A 1 180 ? 15.980 -0.744 -5.719 1.00 83.44 180 LEU A C 1
ATOM 1474 O O . LEU A 1 180 ? 16.598 -1.263 -6.646 1.00 83.44 180 LEU A O 1
ATOM 1478 N N . VAL A 1 181 ? 15.553 0.515 -5.751 1.00 74.50 181 VAL A N 1
ATOM 1479 C CA . VAL A 1 181 ? 15.642 1.367 -6.939 1.00 74.50 181 VAL A CA 1
ATOM 1480 C C . VAL A 1 181 ? 17.099 1.639 -7.324 1.00 74.50 181 VAL A C 1
ATOM 1482 O O . VAL A 1 181 ? 17.427 1.626 -8.507 1.00 74.50 181 VAL A O 1
ATOM 1485 N N . ASP A 1 182 ? 17.996 1.767 -6.343 1.00 78.06 182 ASP A N 1
ATOM 1486 C CA . ASP A 1 182 ? 19.420 2.009 -6.592 1.00 78.06 182 ASP A CA 1
ATOM 1487 C C . ASP A 1 182 ? 20.114 0.824 -7.285 1.00 78.06 182 ASP A C 1
ATOM 1489 O O . ASP A 1 182 ? 21.072 1.035 -8.022 1.00 78.06 182 ASP A O 1
ATOM 1493 N N . GLU A 1 183 ? 19.641 -0.412 -7.096 1.00 70.50 183 GLU A N 1
ATOM 1494 C CA . GLU A 1 183 ? 20.181 -1.592 -7.792 1.00 70.50 183 GLU A CA 1
ATOM 1495 C C . GLU A 1 183 ? 19.408 -1.975 -9.056 1.00 70.50 183 GLU A C 1
ATOM 1497 O O . GLU A 1 183 ? 19.954 -2.620 -9.950 1.00 70.50 183 GLU A O 1
ATOM 1502 N N . LEU A 1 184 ? 18.123 -1.637 -9.130 1.00 66.56 184 LEU A N 1
ATOM 1503 C CA . LEU A 1 184 ? 17.267 -1.999 -10.261 1.00 66.56 184 LEU A CA 1
ATOM 1504 C C . LEU A 1 184 ? 17.401 -1.040 -11.443 1.00 66.56 184 LEU A C 1
ATOM 1506 O O . LEU A 1 184 ? 16.990 -1.415 -12.541 1.00 66.56 184 LEU A O 1
ATOM 1510 N N . LEU A 1 185 ? 17.958 0.155 -11.215 1.00 62.56 185 LEU A N 1
ATOM 1511 C CA . LEU A 1 185 ? 18.204 1.184 -12.229 1.00 62.56 185 LEU A CA 1
ATOM 1512 C C . LEU A 1 185 ? 19.674 1.306 -12.655 1.00 62.56 185 LEU A C 1
ATOM 1514 O O . LEU A 1 185 ? 19.983 2.140 -13.503 1.00 62.56 185 LEU A O 1
ATOM 1518 N N . GLN A 1 186 ? 20.590 0.513 -12.093 1.00 56.03 186 GLN A N 1
ATOM 1519 C CA . GLN A 1 186 ? 21.964 0.491 -12.597 1.00 56.03 186 GLN A CA 1
ATOM 1520 C C . GLN A 1 186 ? 21.996 -0.219 -13.952 1.00 56.03 186 GLN A C 1
ATOM 1522 O O . GLN A 1 186 ? 21.597 -1.380 -14.066 1.00 56.03 186 GLN A O 1
ATOM 1527 N N . GLU A 1 187 ? 22.467 0.490 -14.983 1.00 42.97 187 GLU A N 1
ATOM 1528 C CA . GLU A 1 187 ? 22.855 -0.129 -16.249 1.00 42.97 187 GLU A CA 1
ATOM 1529 C C . GLU A 1 187 ? 23.865 -1.252 -15.968 1.00 42.97 187 GLU A C 1
ATOM 1531 O O . GLU A 1 187 ? 24.670 -1.121 -15.037 1.00 42.97 187 GLU A O 1
ATOM 1536 N N . PRO A 1 188 ? 23.837 -2.371 -16.720 1.00 43.19 188 PRO A N 1
ATOM 1537 C CA . PRO A 1 188 ? 24.913 -3.344 -16.620 1.00 43.19 188 PRO A CA 1
ATOM 1538 C C . PRO A 1 188 ? 26.233 -2.599 -16.814 1.00 43.19 188 PRO A C 1
ATOM 1540 O O . PRO A 1 188 ? 26.386 -1.866 -17.790 1.00 43.19 188 PRO A O 1
ATOM 1543 N N . GLN A 1 189 ? 27.173 -2.761 -15.879 1.00 41.31 189 GLN A N 1
ATOM 1544 C CA . GLN A 1 189 ? 28.539 -2.352 -16.163 1.00 41.31 189 GLN A CA 1
ATOM 1545 C C . GLN A 1 189 ? 28.977 -3.163 -17.379 1.00 41.31 189 GLN A C 1
ATOM 1547 O O . GLN A 1 189 ? 29.035 -4.390 -17.316 1.00 41.31 189 GLN A O 1
ATOM 1552 N N . GLU A 1 190 ? 29.198 -2.487 -18.507 1.00 38.38 190 GLU A N 1
ATOM 1553 C CA . GLU A 1 190 ? 29.983 -3.074 -19.580 1.00 38.38 190 GLU A CA 1
ATOM 1554 C C . GLU A 1 190 ? 31.346 -3.388 -18.967 1.00 38.38 190 GLU A C 1
ATOM 1556 O O . GLU A 1 190 ? 32.083 -2.479 -18.580 1.00 38.38 190 GLU A O 1
ATOM 1561 N N . ASP A 1 191 ? 31.631 -4.680 -18.796 1.00 43.59 191 ASP A N 1
ATOM 1562 C CA . ASP A 1 191 ? 32.967 -5.154 -18.466 1.00 43.59 191 ASP A CA 1
ATOM 1563 C C . ASP A 1 191 ? 33.924 -4.590 -19.531 1.00 43.59 191 ASP A C 1
ATOM 1565 O O . ASP A 1 191 ? 33.865 -4.980 -20.702 1.00 43.59 191 ASP A O 1
ATOM 1569 N N . ALA A 1 192 ? 34.738 -3.613 -19.126 1.00 42.31 192 ALA A N 1
ATOM 1570 C CA . ALA A 1 192 ? 35.759 -2.969 -19.949 1.00 42.31 192 ALA A CA 1
ATOM 1571 C C . ALA A 1 192 ? 37.024 -3.830 -20.075 1.00 42.31 192 ALA A C 1
ATOM 1573 O O . ALA A 1 192 ? 37.415 -4.475 -19.072 1.00 42.31 192 ALA A O 1
#

pLDDT: mean 90.05, std 12.54, range [38.38, 98.69]

Radius of gyration: 17.36 Å; chains: 1; bounding box: 52×36×45 Å

Foldseek 3Di:
DDDLVVLLVLVVVLCQDAQAWPVRVVVCCCVQQVKDKDDLVVVCVCVPVPVQPSVQFDTKTWGDPPVSLCVQQLLAAPVLVVDDSTWMKTFGDPPNTATPDMDIDRDGQLVQLVVVNNNGDDPVLCDPVNLLNSLNSVSCLQNVVDDDPPDPVNVVLSVVSNVPADDPNTTDDPPPPRHSCVVVPDDPPPPD

Secondary structure (DSSP, 8-state):
---HHHHHHHHHHHT--SSPBHHHHHHHHHHHH-PEEE-GGGGGGGGG-TTT-GGGEEEEEEE--HHHHHHHGGGS-TTGGGS---EEEEEE-SSSSB--EEEEES--HHHHHHHHHHH---GGG-STT-HHHHHHHHHHHHHTSS--TT-SSHHHHHHHHHTT-B-SSSS---SS--BHHHHHSPPP----

Sequence (192 aa):
MIDLNKLYQKYLENKIPNPFTLQDIQHYLVLKYKAQQVNVGQFSSLQNDPYAKFETAVTAYIFRDEEAVSQLMMLNHADVHLISREINLILNSEDNVFMSGATPQGMSFLLELELDVFSGFDQEEAYLGNKRFEEFLVVLYLTGHIAFDNDPLIDPLRQKFKDGYLLKYFGVQDGNNKYLVDELLQEPQEDA